Protein AF-A0A6G1KWZ8-F1 (afdb_monomer)

pLDDT: mean 91.52, std 5.52, range [65.25, 97.31]

Organism: NCBI:txid161662

Sequence (195 aa):
HNPEFLREVWILYAIGLLVLGLRFAVRIRSVGLKGWQGDDYMAIIVIFCYTADAVTVTETYLKGSNVDFTANQLATFSHEEKQHIVFGSKMELVAWYTYTSLVWSLKACVLFFLNRLTFGLPVHNYVKALAVLRILSYTAVILTITCSCYPIQLNWAVSPHPPRQCTLRAQNMYVTTNLNVLTDGAMLAVPVPLL

Secondary structure (DSSP, 8-state):
--HHHHHHHHHHHHHHHHHHHHHHHHHHHHH-TT---HHHHHHHHHHHHHHHHHHHHHHHHHH--TTSS-HHHHHHS-HHHHHHHHHHHHHHHHHHHHHHHHHHHHHHHHHHHHHHHTTTSTTHHHHHHHHHHHHHHHHHHHHHHHHSSSSGGGGS--SSPPPHHHHT-HHHHHHHHHHHHHHHHHHHTSSGGG-

Solvent-accessible surface area (backbone atoms only — not comparable to full-atom values): 10383 Å² total; per-residue (Å²): 136,70,71,64,57,61,52,51,54,55,51,53,49,53,52,52,50,48,53,53,49,51,50,50,56,51,45,44,71,74,52,36,87,88,53,72,50,77,34,57,58,28,50,50,50,27,53,53,22,47,52,51,24,57,50,21,47,50,48,19,69,75,47,35,33,52,63,80,51,52,66,73,58,56,68,73,50,53,75,66,60,49,51,39,22,31,50,9,16,45,27,46,54,50,22,56,53,23,47,50,51,21,55,55,26,50,51,45,29,52,47,47,50,48,47,62,72,29,61,96,43,83,66,32,61,54,48,54,52,49,55,52,51,50,53,53,50,50,51,51,41,54,49,42,66,59,64,65,34,82,66,64,67,40,47,32,35,67,79,74,67,51,58,65,63,32,47,66,35,58,66,48,55,52,51,45,50,53,51,48,54,54,52,49,54,58,58,65,52,63,59,60,88,75,111

Mean predicted aligned error: 4.69 Å

Foldseek 3Di:
DPPVVLVVLVVVLVVVVVVLVVVVVVCCVPQNPVRDDPLNVLSVLLNVLSVLLSVLVVLCVVLPELLVDDQVRLVPDDPVSLVSRLSNLVSVLSNLVSVLSNLLSVLVSLLRVLCVVCPPHPLNVVSVVLVVLSVVLSVVLVCCSQVQDPPLSQSRDSPPRHDCSSRVVVSSVVSSVVSSVVSVVSSVCSCVVVD

Radius of gyration: 19.98 Å; Cα contacts (8 Å, |Δi|>4): 181; chains: 1; bounding box: 51×29×60 Å

Nearest PDB structures (foldseek):
  7udm-assembly1_A  TM=3.376E-01  e=2.821E+00  synthetic construct
  6uuj-assembly2_E  TM=2.997E-01  e=4.068E+00  Mycobacterium tuberculosis H37Rv
  5i6j-assembly1_A-2  TM=2.140E-01  e=6.728E+00  Homo sapiens

Structure (mmCIF, N/CA/C/O backbone):
data_AF-A0A6G1KWZ8-F1
#
_entry.id   AF-A0A6G1KWZ8-F1
#
loop_
_atom_site.group_PDB
_atom_site.id
_atom_site.type_symbol
_atom_site.label_atom_id
_atom_site.label_alt_id
_atom_site.label_comp_id
_atom_site.label_asym_id
_atom_site.label_entity_id
_atom_site.label_seq_id
_atom_site.pdbx_PDB_ins_code
_atom_site.Cartn_x
_atom_site.Cartn_y
_atom_site.Cartn_z
_atom_site.occupancy
_atom_site.B_iso_or_equiv
_atom_site.auth_seq_id
_atom_site.auth_comp_id
_atom_site.auth_asym_id
_atom_site.auth_atom_id
_atom_site.pdbx_PDB_model_num
ATOM 1 N N . HIS A 1 1 ? 4.262 -14.644 -19.707 1.00 66.56 1 HIS A N 1
ATOM 2 C CA . HIS A 1 1 ? 3.118 -14.218 -18.879 1.00 66.56 1 HIS A CA 1
ATOM 3 C C . HIS A 1 1 ? 2.204 -15.413 -18.614 1.00 66.56 1 HIS A C 1
ATOM 5 O O . HIS A 1 1 ? 1.689 -15.989 -19.562 1.00 66.56 1 HIS A O 1
ATOM 11 N N . ASN A 1 2 ? 2.077 -15.835 -17.350 1.00 77.75 2 ASN A N 1
ATOM 12 C CA . ASN A 1 2 ? 1.085 -16.812 -16.894 1.00 77.75 2 ASN A CA 1
ATOM 13 C C . ASN A 1 2 ? -0.311 -16.146 -16.735 1.00 77.75 2 ASN A C 1
ATOM 15 O O . ASN A 1 2 ? -0.473 -15.329 -15.821 1.00 77.75 2 ASN A O 1
ATOM 19 N N . PRO A 1 3 ? -1.317 -16.472 -17.573 1.00 80.31 3 PRO A N 1
ATOM 20 C CA . PRO A 1 3 ? -2.637 -15.828 -17.538 1.00 80.31 3 PRO A CA 1
ATOM 21 C C . PRO A 1 3 ? -3.393 -16.042 -16.218 1.00 80.31 3 PRO A C 1
ATOM 23 O O . PRO A 1 3 ? -4.316 -15.291 -15.904 1.00 80.31 3 PRO A O 1
ATOM 26 N N . GLU A 1 4 ? -3.002 -17.040 -15.426 1.00 89.38 4 GLU A N 1
ATOM 27 C CA . GLU A 1 4 ? -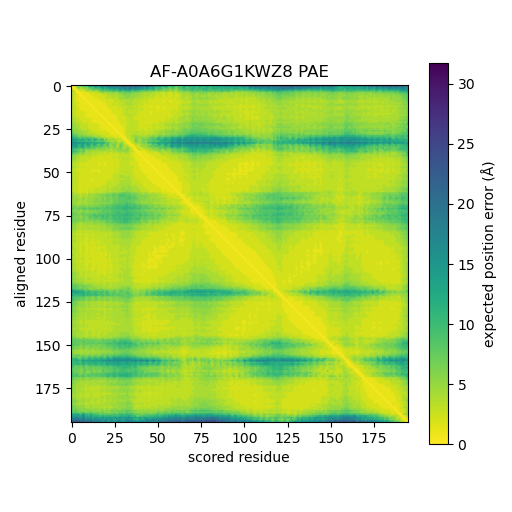3.635 -17.337 -14.143 1.00 89.38 4 GLU A CA 1
ATOM 28 C C . GLU A 1 4 ? -3.399 -16.246 -13.098 1.00 89.38 4 GLU A C 1
ATOM 30 O O . GLU A 1 4 ? -4.301 -15.961 -12.315 1.00 89.38 4 GLU A O 1
ATOM 35 N N . PHE A 1 5 ? -2.241 -15.579 -13.146 1.00 89.00 5 PHE A N 1
ATOM 36 C CA . PHE A 1 5 ? -1.884 -14.525 -12.195 1.00 89.00 5 PHE A CA 1
ATOM 37 C C . PHE A 1 5 ? -2.833 -13.324 -12.284 1.00 89.00 5 PHE A C 1
ATOM 39 O O . PHE A 1 5 ? -3.402 -12.899 -11.284 1.00 89.00 5 PHE A O 1
ATOM 46 N N . LEU A 1 6 ? -3.065 -12.797 -13.493 1.00 91.94 6 LEU A N 1
ATOM 47 C CA . LEU A 1 6 ? -3.990 -11.672 -13.670 1.00 91.94 6 LEU A CA 1
ATOM 48 C C . LEU A 1 6 ? -5.417 -12.064 -13.283 1.00 91.94 6 LEU A C 1
ATOM 50 O O . LEU A 1 6 ? -6.122 -11.284 -12.649 1.00 91.94 6 LEU A O 1
ATOM 54 N N . ARG A 1 7 ? -5.837 -13.285 -13.631 1.00 93.19 7 ARG A N 1
ATOM 55 C CA . ARG A 1 7 ? -7.155 -13.798 -13.249 1.00 93.19 7 ARG A CA 1
ATOM 56 C C . ARG A 1 7 ? -7.321 -13.807 -11.728 1.00 93.19 7 ARG A C 1
ATOM 58 O O . ARG A 1 7 ? -8.356 -13.364 -11.243 1.00 93.19 7 ARG A O 1
ATOM 65 N N . GLU A 1 8 ? -6.315 -14.264 -10.990 1.00 93.38 8 GLU A N 1
ATOM 66 C CA . GLU A 1 8 ? -6.319 -14.246 -9.525 1.00 93.38 8 GLU A CA 1
ATOM 67 C C . GLU A 1 8 ? -6.422 -12.818 -8.970 1.00 93.38 8 GLU A C 1
ATOM 69 O O . GLU A 1 8 ? -7.316 -12.545 -8.169 1.00 93.38 8 GLU A O 1
ATOM 74 N N . VAL A 1 9 ? -5.591 -11.887 -9.456 1.00 92.62 9 VAL A N 1
ATOM 75 C CA . VAL A 1 9 ? -5.601 -10.474 -9.028 1.00 92.62 9 VAL A CA 1
ATOM 76 C C . VAL A 1 9 ? -6.985 -9.844 -9.205 1.00 92.62 9 VAL A C 1
ATOM 78 O O . VAL A 1 9 ? -7.522 -9.252 -8.268 1.00 92.62 9 VAL A O 1
ATOM 81 N N . TRP A 1 10 ? -7.599 -10.003 -10.380 1.00 95.38 10 TRP A N 1
ATOM 82 C CA . TRP A 1 10 ? -8.901 -9.402 -10.677 1.00 95.38 10 TRP A CA 1
ATOM 83 C C . TRP A 1 10 ? -10.061 -10.071 -9.930 1.00 95.38 10 TRP A C 1
ATOM 85 O O . TRP A 1 10 ? -10.997 -9.379 -9.525 1.00 95.38 10 TRP A O 1
ATOM 95 N N . ILE A 1 11 ? -10.001 -11.387 -9.691 1.00 96.31 11 ILE A N 1
ATOM 96 C CA . ILE A 1 11 ? -10.994 -12.087 -8.860 1.00 96.31 11 ILE A CA 1
ATOM 97 C C . ILE A 1 11 ? -10.912 -11.597 -7.412 1.00 96.31 11 ILE A C 1
ATOM 99 O O . ILE A 1 11 ? -11.938 -11.243 -6.831 1.00 96.31 11 ILE A O 1
ATOM 103 N N . LEU A 1 12 ? -9.708 -11.534 -6.835 1.00 94.81 12 LEU A N 1
ATOM 104 C CA . LEU A 1 12 ? -9.511 -11.041 -5.470 1.00 94.81 12 LEU A CA 1
ATOM 105 C C . LEU A 1 12 ? -9.958 -9.583 -5.339 1.00 94.81 12 LEU A C 1
ATOM 107 O O . LEU A 1 12 ? -10.657 -9.244 -4.383 1.00 94.81 12 LEU A O 1
ATOM 111 N N . TYR A 1 13 ? -9.645 -8.750 -6.334 1.00 96.00 13 TYR A N 1
ATOM 112 C CA . TYR A 1 13 ? -10.115 -7.370 -6.403 1.00 96.00 13 TYR A CA 1
ATOM 113 C C . TYR A 1 13 ? -11.644 -7.270 -6.411 1.00 96.00 13 TYR A C 1
ATOM 115 O O . TYR A 1 13 ? -12.216 -6.525 -5.613 1.00 96.00 13 TYR A O 1
ATOM 123 N N . ALA A 1 14 ? -12.323 -8.062 -7.246 1.00 96.88 14 ALA A N 1
ATOM 124 C CA . ALA A 1 14 ? -13.783 -8.085 -7.303 1.00 96.88 14 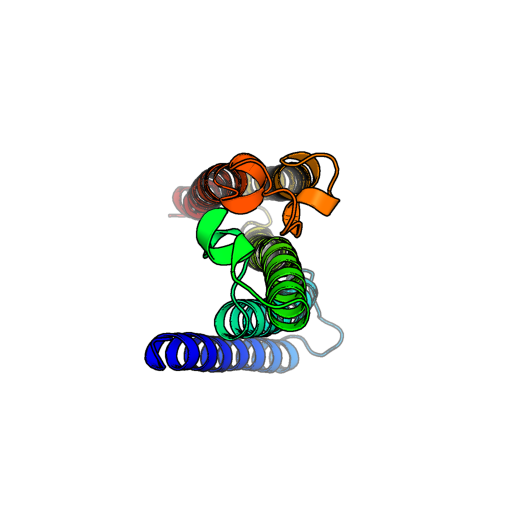ALA A CA 1
ATOM 125 C C . ALA A 1 14 ? -14.407 -8.525 -5.967 1.00 96.88 14 ALA A C 1
ATOM 127 O O . ALA A 1 14 ? -15.358 -7.900 -5.492 1.00 96.88 14 ALA A O 1
ATOM 128 N N . ILE A 1 15 ? -13.846 -9.557 -5.329 1.00 97.25 15 ILE A N 1
ATOM 129 C CA . ILE A 1 15 ? -14.286 -10.021 -4.006 1.00 97.25 15 ILE A CA 1
ATOM 130 C C . ILE A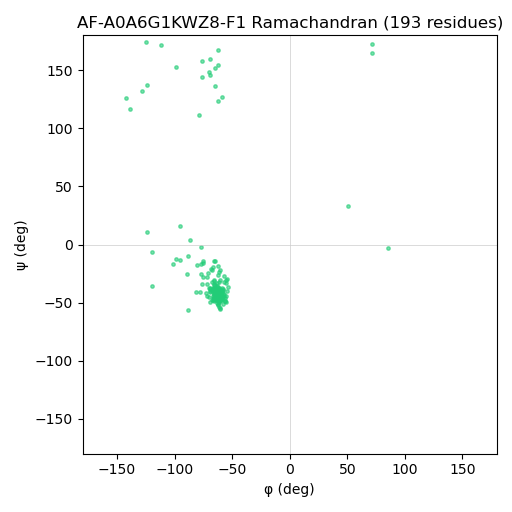 1 15 ? -14.087 -8.916 -2.962 1.00 97.25 15 ILE A C 1
ATOM 132 O O . ILE A 1 15 ? -15.008 -8.612 -2.203 1.00 97.25 15 ILE A O 1
ATOM 136 N N . GLY A 1 16 ? -12.916 -8.279 -2.926 1.00 94.88 16 GLY A N 1
ATOM 137 C CA . GLY A 1 16 ? -12.625 -7.221 -1.962 1.00 94.88 16 GLY A CA 1
ATOM 138 C C . GLY A 1 16 ? -13.510 -5.985 -2.149 1.00 94.88 16 GLY A C 1
ATOM 139 O O . GLY A 1 16 ? -14.024 -5.450 -1.165 1.00 94.88 16 GLY A O 1
ATOM 140 N N . LEU A 1 17 ? -13.777 -5.572 -3.394 1.00 96.38 17 LEU A N 1
ATOM 141 C CA . LEU A 1 17 ? -14.745 -4.510 -3.681 1.00 96.38 17 LEU A CA 1
ATOM 142 C C . LEU A 1 17 ? -16.158 -4.875 -3.234 1.00 96.38 17 LEU A C 1
ATOM 144 O O . LEU A 1 17 ? -16.853 -4.023 -2.683 1.00 96.38 17 LEU A O 1
ATOM 148 N N . LEU A 1 18 ? -16.583 -6.122 -3.436 1.00 97.00 18 LEU A N 1
ATOM 149 C CA . LEU A 1 18 ? -17.886 -6.588 -2.973 1.00 97.00 18 LEU A CA 1
ATOM 150 C C . LEU A 1 18 ? -17.983 -6.522 -1.442 1.00 97.00 18 LEU A C 1
ATOM 152 O O . LEU A 1 18 ? -18.968 -6.008 -0.915 1.00 97.00 18 LEU A O 1
ATOM 156 N N . VAL A 1 19 ? -16.947 -6.953 -0.720 1.00 95.56 19 VAL A N 1
ATOM 157 C CA . VAL A 1 19 ? -16.889 -6.855 0.750 1.00 95.56 19 VAL A CA 1
ATOM 158 C C . VAL A 1 19 ? -16.942 -5.395 1.219 1.00 95.56 19 VAL A C 1
ATOM 160 O O . VAL A 1 19 ? -17.708 -5.069 2.130 1.00 95.56 19 VAL A O 1
ATOM 163 N N . LEU A 1 20 ? -16.181 -4.494 0.589 1.00 93.81 20 LEU A N 1
ATOM 164 C CA . LEU A 1 20 ? -16.204 -3.062 0.912 1.00 93.81 20 LEU A CA 1
ATOM 165 C C . LEU A 1 20 ? -17.558 -2.420 0.569 1.00 93.81 20 LEU A C 1
ATOM 167 O O . LEU A 1 20 ? -18.080 -1.630 1.355 1.00 93.81 20 LEU A O 1
ATOM 171 N N . GLY A 1 21 ? -18.172 -2.801 -0.551 1.00 93.94 21 GLY A N 1
ATOM 172 C CA . GLY A 1 21 ? -19.507 -2.354 -0.948 1.00 93.94 21 GLY A CA 1
ATOM 173 C C . GLY A 1 21 ? -20.587 -2.795 0.041 1.00 93.94 21 GLY A C 1
ATOM 174 O O . GLY A 1 21 ? -21.394 -1.976 0.483 1.00 93.94 21 GLY A O 1
ATOM 175 N N . LEU A 1 22 ? -20.557 -4.061 0.470 1.00 94.50 22 LEU A N 1
ATOM 176 C CA . LEU A 1 22 ? -21.443 -4.580 1.515 1.00 94.50 22 LEU A CA 1
ATOM 177 C C . LEU A 1 22 ? -21.246 -3.835 2.839 1.00 94.50 22 LEU A C 1
ATOM 179 O O . LEU A 1 22 ? -22.226 -3.461 3.483 1.00 94.50 22 LEU A O 1
ATOM 183 N N . ARG A 1 23 ? -19.995 -3.553 3.222 1.00 91.56 23 ARG A N 1
ATOM 184 C CA . ARG A 1 23 ? -19.676 -2.734 4.401 1.00 91.56 23 ARG A CA 1
ATOM 185 C C . ARG A 1 23 ? -20.344 -1.357 4.323 1.00 91.56 23 ARG A C 1
ATOM 187 O O . ARG A 1 23 ? -20.993 -0.959 5.292 1.00 91.56 23 ARG A O 1
ATOM 194 N N . PHE A 1 24 ? -20.224 -0.648 3.199 1.00 92.19 24 PHE A N 1
ATOM 195 C CA . PHE A 1 24 ? -20.874 0.656 3.022 1.00 92.19 24 PHE A CA 1
ATOM 196 C C . PHE A 1 24 ? -22.399 0.548 3.059 1.00 92.19 24 PHE A C 1
ATOM 198 O O . PHE A 1 24 ? -23.043 1.340 3.744 1.00 92.19 24 PHE A O 1
ATOM 205 N N . ALA A 1 25 ? -22.985 -0.458 2.404 1.00 92.00 25 ALA A N 1
ATOM 206 C CA . ALA A 1 25 ? -24.430 -0.682 2.426 1.00 92.00 25 ALA A CA 1
ATOM 207 C C . ALA A 1 25 ? -24.955 -0.904 3.857 1.00 92.00 25 ALA A C 1
ATOM 209 O O . ALA A 1 25 ? -25.934 -0.277 4.270 1.00 92.00 25 ALA A O 1
ATOM 210 N N . VAL A 1 26 ? -24.267 -1.741 4.644 1.00 91.06 26 VAL A N 1
ATOM 211 C CA . VAL A 1 26 ? -24.594 -1.972 6.059 1.00 91.06 26 VAL A CA 1
ATOM 212 C C . VAL A 1 26 ? -24.461 -0.681 6.861 1.00 91.06 26 VAL A C 1
ATOM 214 O O . VAL A 1 26 ? -25.365 -0.344 7.622 1.00 91.06 26 VAL A O 1
ATOM 217 N N . ARG A 1 27 ? -23.380 0.087 6.679 1.00 88.50 27 ARG A N 1
ATOM 218 C CA . ARG A 1 27 ? -23.179 1.337 7.424 1.00 88.50 27 ARG A CA 1
ATOM 219 C C . ARG A 1 27 ? -24.209 2.403 7.105 1.00 88.50 27 ARG A C 1
ATOM 221 O O . ARG A 1 27 ? -24.796 2.954 8.034 1.00 88.50 27 ARG A O 1
ATOM 228 N N . ILE A 1 28 ? -24.503 2.630 5.830 1.00 89.62 28 ILE A N 1
ATOM 229 C CA . ILE A 1 28 ? -25.541 3.577 5.416 1.00 89.62 28 ILE A CA 1
ATOM 230 C C . ILE A 1 28 ? -26.892 3.179 6.024 1.00 89.62 28 ILE A C 1
ATOM 232 O O . ILE A 1 28 ? -27.612 4.046 6.513 1.00 89.62 28 ILE A O 1
ATOM 236 N N . ARG A 1 29 ? -27.210 1.879 6.082 1.00 90.94 29 ARG A N 1
ATOM 237 C CA . ARG A 1 29 ? -28.441 1.390 6.717 1.00 90.94 29 ARG A CA 1
ATOM 238 C C . ARG A 1 29 ? -28.445 1.548 8.242 1.00 90.94 29 ARG A C 1
ATOM 240 O O . ARG A 1 29 ? -29.494 1.841 8.803 1.00 90.94 29 ARG A O 1
ATOM 247 N N . SER A 1 30 ? -27.316 1.331 8.919 1.00 87.06 30 SER A N 1
ATOM 248 C CA . SER A 1 30 ? -27.244 1.357 10.388 1.00 87.06 30 SER A CA 1
ATOM 249 C C . SER A 1 30 ? -27.141 2.759 10.989 1.00 87.06 30 SER A C 1
ATOM 251 O O . SER A 1 30 ? -27.737 3.000 12.033 1.00 87.06 30 SER A O 1
ATOM 253 N N . VAL A 1 31 ? -26.357 3.661 10.389 1.00 86.19 31 VAL A N 1
ATOM 254 C CA . VAL A 1 31 ? -26.068 4.995 10.960 1.00 86.19 31 VAL A CA 1
ATOM 255 C C . VAL A 1 31 ? -26.517 6.157 10.068 1.00 86.19 31 VAL A C 1
ATOM 257 O O . VAL A 1 31 ? -26.464 7.312 10.489 1.00 86.19 31 VAL A O 1
ATOM 260 N N . GLY A 1 32 ? -26.987 5.875 8.849 1.00 84.75 32 GLY A N 1
ATOM 261 C CA . GLY A 1 32 ? -27.355 6.899 7.873 1.00 84.75 32 GLY A CA 1
ATOM 262 C C . GLY A 1 32 ? -26.149 7.633 7.276 1.00 84.75 32 GLY A C 1
ATOM 263 O O . GLY A 1 32 ? -25.010 7.497 7.718 1.00 84.75 32 GLY A O 1
ATOM 264 N N . LEU A 1 33 ? -26.400 8.468 6.263 1.00 78.38 33 LEU A N 1
ATOM 265 C CA . LEU A 1 33 ? -25.350 9.230 5.565 1.00 78.38 33 LEU A CA 1
ATOM 266 C C . LEU A 1 33 ? -24.701 10.328 6.425 1.00 78.38 33 LEU A C 1
ATOM 268 O O . LEU A 1 33 ? -23.590 10.753 6.140 1.00 78.38 33 LEU A O 1
ATOM 272 N N . LYS A 1 34 ? -25.374 10.785 7.488 1.00 78.00 34 LYS A N 1
ATOM 273 C CA . LYS A 1 34 ? -24.846 11.807 8.410 1.00 78.00 34 LYS A CA 1
ATOM 274 C C . LYS A 1 34 ? -24.033 11.225 9.572 1.00 78.00 34 LYS A C 1
ATOM 276 O O . LYS A 1 34 ? -23.406 11.985 10.298 1.00 78.00 34 LYS A O 1
ATOM 281 N N . GLY A 1 35 ? -24.053 9.904 9.760 1.00 80.25 35 GLY A N 1
ATOM 282 C CA . GLY A 1 35 ? -23.392 9.216 10.873 1.00 80.25 35 GLY A CA 1
ATOM 283 C C . GLY A 1 35 ? -22.000 8.671 10.550 1.00 80.25 35 GLY A C 1
ATOM 284 O O . GLY A 1 35 ? -21.523 7.804 11.280 1.00 80.25 35 GLY A O 1
ATOM 285 N N . TRP A 1 36 ? -21.385 9.121 9.451 1.00 82.19 36 TRP A N 1
ATOM 286 C CA . TRP A 1 36 ? -20.109 8.598 8.966 1.00 82.19 36 TRP A CA 1
ATOM 287 C C . TRP A 1 36 ? -18.965 8.877 9.939 1.00 82.19 36 TRP A C 1
ATOM 289 O O . TRP A 1 36 ? -18.827 9.977 10.478 1.00 82.19 36 TRP A O 1
ATOM 299 N N . GLN A 1 37 ? -18.136 7.861 10.144 1.00 83.44 37 GLN A N 1
ATOM 300 C CA . GLN A 1 37 ? -17.018 7.862 11.077 1.00 83.44 37 GLN A CA 1
ATOM 301 C C . GLN A 1 37 ? -15.681 7.818 10.327 1.00 83.44 37 GLN A C 1
ATOM 303 O O . GLN A 1 37 ? -15.622 7.663 9.107 1.00 83.44 37 GLN A O 1
ATOM 308 N N . GLY A 1 38 ? -14.577 7.986 11.060 1.00 82.94 38 GLY A N 1
ATOM 309 C CA . GLY A 1 38 ? -13.227 8.010 10.484 1.00 82.94 38 GLY A CA 1
ATOM 310 C C . GLY A 1 38 ? -12.885 6.765 9.655 1.00 82.94 38 GLY A C 1
ATOM 311 O O . GLY A 1 38 ? -12.192 6.875 8.646 1.00 82.94 38 GLY A O 1
ATOM 312 N N . ASP A 1 39 ? -13.411 5.595 10.023 1.00 87.88 39 ASP A N 1
ATOM 313 C CA . ASP A 1 39 ? -13.222 4.347 9.282 1.00 87.88 39 ASP A CA 1
ATOM 314 C C . ASP A 1 39 ? -13.980 4.302 7.947 1.00 87.88 39 ASP A C 1
ATOM 316 O O . ASP A 1 39 ? -13.558 3.586 7.042 1.00 87.88 39 ASP A O 1
ATOM 320 N N . ASP A 1 40 ? -15.061 5.066 7.783 1.00 90.50 40 ASP A N 1
ATOM 321 C CA . ASP A 1 40 ? -15.787 5.151 6.511 1.00 90.50 40 ASP A CA 1
ATOM 322 C C . ASP A 1 40 ? -14.983 5.951 5.474 1.00 90.50 40 ASP A C 1
ATOM 324 O O . ASP A 1 40 ? -14.835 5.524 4.328 1.00 90.50 40 ASP A O 1
ATOM 328 N N . TYR A 1 41 ? -14.364 7.061 5.892 1.00 90.38 41 TYR A N 1
ATOM 329 C CA . TYR A 1 41 ? -13.464 7.838 5.031 1.00 90.38 41 TYR A CA 1
ATOM 330 C C . TYR A 1 41 ? -12.204 7.049 4.660 1.00 90.38 41 TYR A C 1
ATOM 332 O O . TYR A 1 41 ? -11.782 7.061 3.505 1.00 90.38 41 TYR A O 1
ATOM 340 N N . MET A 1 42 ? -11.624 6.313 5.614 1.00 92.06 42 MET A N 1
ATOM 341 C CA . MET A 1 42 ? -10.477 5.443 5.330 1.00 92.06 42 MET A CA 1
ATOM 342 C C . MET A 1 42 ? -10.854 4.307 4.375 1.00 92.06 42 MET A C 1
ATOM 344 O O . MET A 1 42 ? -10.063 3.964 3.503 1.00 92.06 42 MET A O 1
ATOM 348 N N . ALA A 1 43 ? -12.074 3.768 4.459 1.00 92.81 43 ALA A N 1
ATOM 349 C CA . ALA A 1 43 ? -12.548 2.750 3.525 1.00 92.81 43 ALA A CA 1
ATOM 350 C C . ALA A 1 43 ? -12.694 3.277 2.082 1.00 92.81 43 ALA A C 1
ATOM 352 O O . ALA A 1 43 ? -12.468 2.519 1.140 1.00 92.81 43 ALA A O 1
ATOM 353 N N . ILE A 1 44 ? -12.995 4.566 1.879 1.00 93.75 44 ILE A N 1
ATOM 354 C CA . ILE A 1 44 ? -12.942 5.182 0.539 1.00 93.75 44 ILE A CA 1
ATOM 355 C C . ILE A 1 44 ? -11.503 5.192 0.014 1.00 93.75 44 ILE A C 1
ATOM 357 O O . ILE A 1 44 ? -11.264 4.817 -1.134 1.00 93.75 44 ILE A O 1
ATOM 361 N N . ILE A 1 45 ? -10.542 5.582 0.857 1.00 95.44 45 ILE A N 1
ATOM 362 C CA . ILE A 1 45 ? -9.119 5.580 0.490 1.00 95.44 45 ILE A CA 1
ATOM 363 C C . ILE A 1 45 ? -8.672 4.158 0.128 1.00 95.44 45 ILE A C 1
ATOM 365 O O . ILE A 1 45 ? -8.002 3.975 -0.882 1.00 95.44 45 ILE A O 1
ATOM 369 N N . VAL A 1 46 ? -9.112 3.145 0.883 1.00 96.12 46 VAL A N 1
ATOM 370 C CA . VAL A 1 46 ? -8.878 1.725 0.570 1.00 96.12 46 VAL A CA 1
ATOM 371 C C . VAL A 1 46 ? -9.390 1.374 -0.826 1.00 96.12 46 VAL A C 1
ATOM 373 O O . VAL A 1 46 ? -8.636 0.794 -1.593 1.00 96.12 46 VAL A O 1
ATOM 376 N N . ILE A 1 47 ? -10.621 1.746 -1.199 1.00 96.44 47 ILE A N 1
ATOM 377 C CA . ILE A 1 47 ? -11.155 1.461 -2.546 1.00 96.44 47 ILE A CA 1
ATOM 378 C C . ILE A 1 47 ? -10.290 2.109 -3.631 1.00 96.44 47 ILE A C 1
ATOM 380 O O . ILE A 1 47 ? -9.944 1.453 -4.618 1.00 96.44 47 ILE A O 1
ATOM 384 N N . PHE A 1 48 ? -9.933 3.383 -3.455 1.00 96.75 48 PHE A N 1
ATOM 385 C CA . PHE A 1 48 ? -9.117 4.107 -4.425 1.00 96.75 48 PHE A CA 1
ATOM 386 C C . PHE A 1 48 ? -7.731 3.472 -4.573 1.00 96.75 48 PHE A C 1
ATOM 388 O O . PHE A 1 48 ? -7.327 3.132 -5.683 1.00 96.75 48 PHE A O 1
ATOM 395 N N . CYS A 1 49 ? -7.032 3.251 -3.457 1.00 97.25 49 CYS A N 1
ATOM 396 C CA . CYS A 1 49 ? -5.709 2.639 -3.454 1.00 97.25 49 CYS A CA 1
ATOM 397 C C . CYS A 1 49 ? -5.745 1.206 -3.985 1.00 97.25 49 CYS A C 1
ATOM 399 O O . CYS A 1 49 ? -4.862 0.845 -4.749 1.00 97.25 49 CYS A O 1
ATOM 401 N N . TYR A 1 50 ? -6.769 0.413 -3.655 1.00 97.06 50 TYR A N 1
ATOM 402 C CA . TYR A 1 50 ? -6.882 -0.964 -4.135 1.00 97.06 50 TYR A CA 1
ATOM 403 C C . TYR A 1 50 ? -7.119 -1.038 -5.642 1.00 97.06 50 TYR A C 1
ATOM 405 O O . TYR A 1 50 ? -6.529 -1.862 -6.332 1.00 97.06 50 TYR A O 1
ATOM 413 N N . THR A 1 51 ? -7.946 -0.133 -6.165 1.00 96.88 51 THR A N 1
ATOM 414 C CA . THR A 1 51 ? -8.187 -0.021 -7.608 1.00 96.88 51 THR A CA 1
ATOM 415 C C . THR A 1 51 ? -6.927 0.424 -8.336 1.00 96.88 51 THR A C 1
ATOM 417 O O . THR A 1 51 ? -6.554 -0.171 -9.343 1.00 96.88 51 THR A O 1
ATOM 420 N N . ALA A 1 52 ? -6.254 1.452 -7.814 1.00 97.25 52 ALA A N 1
ATOM 421 C CA . ALA A 1 52 ? -5.009 1.938 -8.386 1.00 97.25 52 ALA A CA 1
ATOM 422 C C . ALA A 1 52 ? -3.926 0.849 -8.373 1.00 97.25 52 ALA A C 1
ATOM 424 O O . ALA A 1 52 ? -3.240 0.682 -9.373 1.00 97.25 52 ALA A O 1
ATOM 425 N N . ASP A 1 53 ? -3.827 0.075 -7.292 1.00 96.19 53 ASP A N 1
ATOM 426 C CA . ASP A 1 53 ? -2.894 -1.045 -7.158 1.00 96.19 53 ASP A CA 1
ATOM 427 C C . ASP A 1 53 ? -3.176 -2.174 -8.162 1.00 96.19 53 ASP A C 1
ATOM 429 O O . ASP A 1 53 ? -2.281 -2.606 -8.884 1.00 96.19 53 ASP A O 1
ATOM 433 N N . ALA A 1 54 ? -4.438 -2.594 -8.304 1.00 95.62 54 ALA A N 1
ATOM 434 C CA . ALA A 1 54 ? -4.824 -3.618 -9.276 1.00 95.62 54 ALA A CA 1
ATOM 435 C C . ALA A 1 54 ? -4.489 -3.204 -10.723 1.00 95.62 54 ALA A C 1
ATOM 437 O O . ALA A 1 54 ? -4.005 -4.015 -11.521 1.00 95.62 54 ALA A O 1
ATOM 438 N N . VAL A 1 55 ? -4.709 -1.928 -11.060 1.00 96.38 55 VAL A N 1
ATOM 439 C CA . VAL A 1 55 ? -4.386 -1.374 -12.381 1.00 96.38 55 VAL A CA 1
ATOM 440 C C . VAL A 1 55 ? -2.875 -1.286 -12.587 1.00 96.38 55 VAL A C 1
ATOM 442 O O . VAL A 1 55 ? -2.37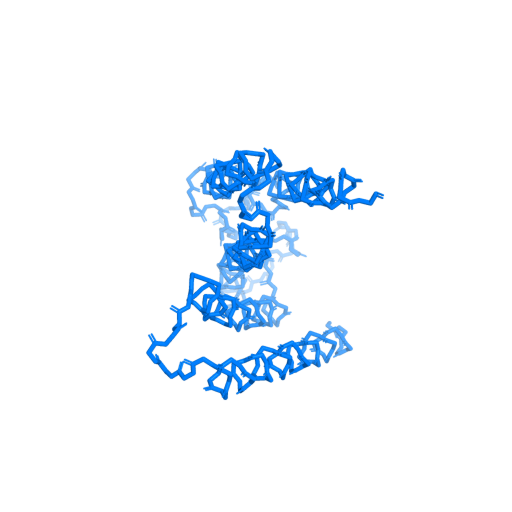8 -1.761 -13.605 1.00 96.38 55 VAL A O 1
ATOM 445 N N . THR A 1 56 ? -2.122 -0.726 -11.638 1.00 96.12 56 THR A N 1
ATOM 446 C CA . THR A 1 56 ? -0.666 -0.562 -11.784 1.00 96.12 56 THR A CA 1
ATOM 447 C C . THR A 1 56 ? 0.060 -1.901 -11.839 1.00 96.12 56 THR A C 1
ATOM 449 O O . THR A 1 56 ? 0.974 -2.055 -12.650 1.00 96.12 56 THR A O 1
ATOM 452 N N . VAL A 1 57 ? -0.373 -2.895 -11.058 1.00 94.00 57 VAL A N 1
ATOM 453 C CA . VAL A 1 57 ? 0.139 -4.272 -11.124 1.00 94.00 57 VAL A CA 1
ATOM 454 C C . VAL A 1 57 ? -0.172 -4.898 -12.480 1.00 94.00 57 VAL A C 1
ATOM 456 O O . VAL A 1 57 ? 0.710 -5.513 -13.073 1.00 94.00 57 VAL A O 1
ATOM 459 N N . THR A 1 58 ? -1.382 -4.702 -13.016 1.00 94.50 58 THR A N 1
ATOM 460 C CA . THR A 1 58 ? -1.744 -5.206 -14.353 1.00 94.50 58 THR A CA 1
ATOM 461 C C . THR A 1 58 ? -0.866 -4.583 -15.440 1.00 94.50 58 THR A C 1
ATOM 463 O O . THR A 1 58 ? -0.318 -5.300 -16.274 1.00 94.50 58 THR A O 1
ATOM 466 N N . GLU A 1 59 ? -0.668 -3.265 -15.414 1.00 94.50 59 GLU A N 1
ATOM 467 C CA . GLU A 1 59 ? 0.180 -2.563 -16.384 1.00 94.50 59 GLU A CA 1
ATOM 468 C C . GLU A 1 59 ? 1.652 -2.982 -16.284 1.00 94.50 59 GLU A C 1
ATOM 470 O O . GLU A 1 59 ? 2.303 -3.213 -17.305 1.00 94.50 59 GLU A O 1
ATOM 475 N N . THR A 1 60 ? 2.166 -3.120 -15.059 1.00 94.12 60 THR A N 1
ATOM 476 C CA . THR A 1 60 ? 3.532 -3.602 -14.805 1.00 94.12 60 THR A CA 1
ATOM 477 C C . THR A 1 60 ? 3.694 -5.026 -15.318 1.00 94.12 60 THR A C 1
ATOM 479 O O . THR A 1 60 ? 4.660 -5.324 -16.010 1.00 94.12 60 THR A O 1
ATOM 482 N N . TYR A 1 61 ? 2.711 -5.887 -15.056 1.00 92.25 61 TYR A N 1
ATOM 483 C CA . TYR A 1 61 ? 2.714 -7.261 -15.529 1.00 92.25 61 TYR A CA 1
ATOM 484 C C . TYR A 1 61 ? 2.671 -7.347 -17.057 1.00 92.25 61 TYR A C 1
ATOM 486 O O . TYR A 1 61 ? 3.343 -8.189 -17.622 1.00 92.25 61 TYR A O 1
ATOM 494 N N . LEU A 1 62 ? 1.902 -6.502 -17.749 1.00 92.19 62 LEU A N 1
ATOM 495 C CA . LEU A 1 62 ? 1.796 -6.568 -19.212 1.00 92.19 62 LEU A CA 1
ATOM 496 C C . LEU A 1 62 ? 3.019 -5.991 -19.937 1.00 92.19 62 LEU A C 1
ATOM 498 O O . LEU A 1 62 ? 3.363 -6.468 -21.018 1.00 92.19 62 LEU A O 1
ATOM 502 N N . LYS A 1 63 ? 3.644 -4.948 -19.381 1.00 91.81 63 LYS A N 1
ATOM 503 C CA . LYS A 1 63 ? 4.737 -4.207 -20.038 1.00 91.81 63 LYS A CA 1
ATOM 504 C C . LYS A 1 63 ? 6.130 -4.590 -19.531 1.00 91.81 63 LYS A C 1
ATOM 506 O O . LYS A 1 63 ? 7.110 -4.291 -20.211 1.00 91.81 63 LYS A O 1
ATOM 511 N N . GLY A 1 64 ? 6.209 -5.244 -18.375 1.00 91.06 64 GLY A N 1
ATOM 512 C CA . GLY A 1 64 ? 7.448 -5.509 -17.648 1.00 91.06 64 GLY A CA 1
ATOM 513 C C . GLY A 1 64 ? 8.039 -4.250 -17.012 1.00 91.06 64 GLY A C 1
ATOM 514 O O . GLY A 1 64 ? 7.684 -3.118 -17.356 1.00 91.06 64 GLY A O 1
ATOM 515 N N . SER A 1 65 ? 8.975 -4.437 -16.091 1.00 92.56 65 SER A N 1
ATOM 516 C CA . SER A 1 65 ? 9.743 -3.352 -15.484 1.00 92.56 65 SER A CA 1
ATOM 517 C C . SER A 1 65 ? 11.249 -3.564 -15.628 1.00 92.56 65 SER A C 1
ATOM 519 O O . SER A 1 65 ? 11.729 -4.567 -16.154 1.00 92.56 65 SER A O 1
ATOM 521 N N . ASN A 1 66 ? 12.036 -2.577 -15.210 1.00 90.62 66 ASN A N 1
ATOM 522 C CA . ASN A 1 66 ? 13.491 -2.615 -15.323 1.00 90.62 66 ASN A CA 1
ATOM 523 C C . ASN A 1 66 ? 14.156 -3.703 -14.461 1.00 90.62 66 ASN A C 1
ATOM 525 O O . ASN A 1 66 ? 15.330 -3.997 -14.687 1.00 90.62 66 ASN A O 1
ATOM 529 N N . VAL A 1 67 ? 13.438 -4.301 -13.504 1.00 90.62 67 VAL A N 1
ATOM 530 C CA . VAL A 1 67 ? 13.933 -5.426 -12.700 1.00 90.62 67 VAL A CA 1
ATOM 531 C C . VAL A 1 67 ? 13.898 -6.749 -13.467 1.00 90.62 67 VAL A C 1
ATOM 533 O O . VAL A 1 67 ? 14.715 -7.628 -13.196 1.00 90.62 67 VAL A O 1
ATOM 536 N N . ASP A 1 68 ? 13.009 -6.870 -14.456 1.00 89.12 68 ASP A N 1
ATOM 537 C CA . ASP A 1 68 ? 12.770 -8.114 -15.194 1.00 89.12 68 ASP 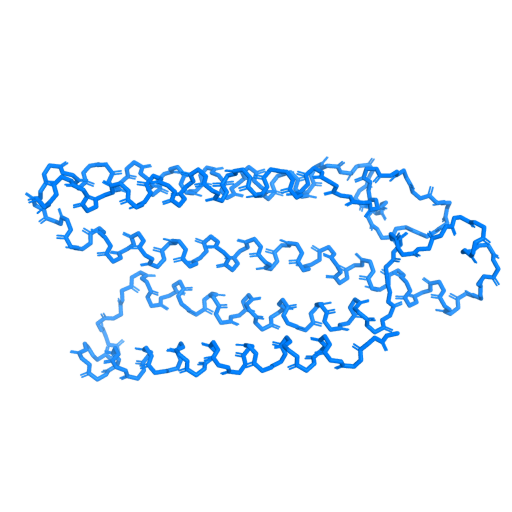A CA 1
ATOM 538 C C . ASP A 1 68 ? 13.854 -8.408 -16.242 1.00 89.12 68 ASP A C 1
ATOM 540 O O . ASP A 1 68 ? 13.983 -9.538 -16.718 1.00 89.12 68 ASP A O 1
ATOM 544 N N . PHE A 1 69 ? 14.650 -7.398 -16.610 1.00 90.38 69 PHE A N 1
ATOM 545 C CA . PHE A 1 69 ? 15.597 -7.475 -17.718 1.00 90.38 69 PHE A CA 1
ATOM 546 C C . PHE A 1 69 ? 17.027 -7.143 -17.296 1.00 90.38 69 PHE A C 1
ATOM 548 O O . PHE A 1 69 ? 17.310 -6.161 -16.609 1.00 90.38 69 PHE A O 1
ATOM 555 N N . THR A 1 70 ? 17.972 -7.937 -17.793 1.00 89.12 70 THR A N 1
ATOM 556 C CA . THR A 1 70 ? 19.406 -7.673 -17.636 1.00 89.12 70 THR A CA 1
ATOM 557 C C . THR A 1 70 ? 19.884 -6.566 -18.578 1.00 89.12 70 THR A C 1
ATOM 559 O O . THR A 1 70 ? 19.300 -6.330 -19.637 1.00 89.12 70 THR A O 1
ATOM 562 N N . ALA A 1 71 ? 21.010 -5.924 -18.246 1.00 87.62 71 ALA A N 1
ATOM 563 C CA . ALA A 1 71 ? 21.623 -4.897 -19.094 1.00 87.62 71 ALA A CA 1
ATOM 564 C C . ALA A 1 71 ? 21.876 -5.375 -20.541 1.00 87.62 71 ALA A C 1
ATOM 566 O O . ALA A 1 71 ? 21.672 -4.614 -21.485 1.00 87.62 71 ALA A O 1
ATOM 567 N N . ASN A 1 72 ? 22.252 -6.647 -20.722 1.00 87.94 72 ASN A N 1
ATOM 568 C CA . ASN A 1 72 ? 22.495 -7.234 -22.043 1.00 87.94 72 ASN A CA 1
ATOM 569 C C . ASN A 1 72 ? 21.200 -7.394 -22.852 1.00 87.94 72 ASN A C 1
ATOM 571 O O . ASN A 1 72 ? 21.190 -7.099 -24.042 1.00 87.94 72 ASN A O 1
ATOM 575 N N . GLN A 1 73 ? 20.100 -7.810 -22.215 1.00 89.00 73 GLN A N 1
ATOM 576 C CA . GLN A 1 73 ? 18.793 -7.899 -22.878 1.00 89.00 73 GLN A CA 1
ATOM 577 C C . GLN A 1 73 ? 18.300 -6.508 -23.283 1.00 89.00 73 GLN A C 1
ATOM 579 O O . GLN A 1 73 ? 17.958 -6.284 -24.441 1.00 89.00 73 GLN A O 1
ATOM 584 N N . LEU A 1 74 ? 18.381 -5.537 -22.369 1.00 88.56 74 LEU A N 1
ATOM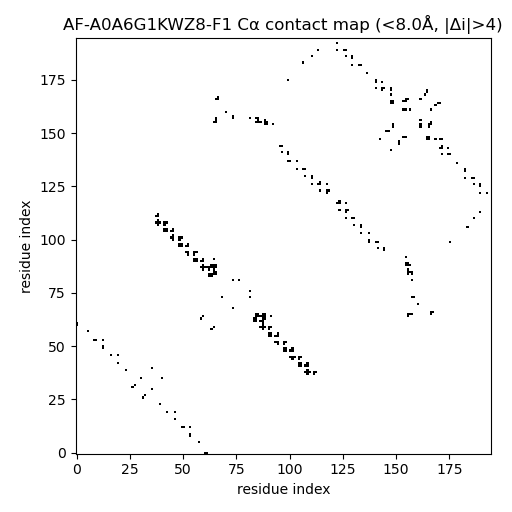 585 C CA . LEU A 1 74 ? 17.993 -4.154 -22.644 1.00 88.56 74 LEU A CA 1
ATOM 586 C C . LEU A 1 74 ? 18.821 -3.522 -23.771 1.00 88.56 74 LEU A C 1
ATOM 588 O O . LEU A 1 74 ? 18.302 -2.689 -24.511 1.00 88.56 74 LEU A O 1
ATOM 592 N N . ALA A 1 75 ? 20.085 -3.912 -23.953 1.00 88.38 75 ALA A N 1
ATOM 593 C CA . ALA A 1 75 ? 20.902 -3.424 -25.064 1.00 88.38 75 ALA A CA 1
ATOM 594 C C . ALA A 1 75 ? 20.342 -3.841 -26.437 1.00 88.38 75 ALA A C 1
ATOM 596 O O . ALA A 1 75 ? 20.437 -3.062 -27.383 1.00 88.38 75 ALA A O 1
ATOM 597 N N . THR A 1 76 ? 19.710 -5.018 -26.527 1.00 92.38 76 THR A N 1
ATOM 598 C CA . THR A 1 76 ? 19.133 -5.551 -27.776 1.00 92.38 76 THR A CA 1
ATOM 599 C C . THR A 1 76 ? 17.764 -4.974 -28.131 1.00 92.38 76 THR A C 1
ATOM 601 O O . THR A 1 76 ? 17.346 -5.067 -29.280 1.00 92.38 76 THR A O 1
ATOM 604 N N . PHE A 1 77 ? 17.076 -4.358 -27.168 1.00 92.12 77 PHE A N 1
ATOM 605 C CA . PHE A 1 77 ? 15.713 -3.867 -27.362 1.00 92.12 77 PHE A CA 1
ATOM 606 C C . PHE A 1 77 ? 15.669 -2.574 -28.182 1.00 92.12 77 PHE A C 1
ATOM 608 O O . PHE A 1 77 ? 16.519 -1.680 -28.039 1.00 92.12 77 PHE A O 1
ATOM 615 N N . SER A 1 78 ? 14.626 -2.460 -29.000 1.00 93.88 78 SER A N 1
ATOM 616 C CA . SER A 1 78 ? 14.273 -1.260 -29.752 1.00 93.88 78 SER A CA 1
ATOM 617 C C . SER A 1 78 ? 13.935 -0.086 -28.824 1.00 93.88 78 SER A C 1
ATOM 619 O O . SER A 1 78 ? 13.773 -0.223 -27.607 1.00 93.88 78 SER A O 1
ATOM 621 N N . HIS A 1 79 ? 13.847 1.118 -29.394 1.00 92.00 79 HIS A N 1
ATOM 622 C CA . HIS A 1 79 ? 13.488 2.306 -28.621 1.00 92.00 79 HIS A CA 1
ATOM 623 C C . HIS A 1 79 ? 12.068 2.213 -28.037 1.00 92.00 79 HIS A C 1
ATOM 625 O O . HIS A 1 79 ? 11.851 2.618 -26.898 1.00 92.00 79 HIS A O 1
ATOM 631 N N . GLU A 1 80 ? 11.125 1.641 -28.787 1.00 92.50 80 GLU A N 1
ATOM 632 C CA . GLU A 1 80 ? 9.728 1.473 -28.374 1.00 92.50 80 GLU A CA 1
ATOM 633 C C . GLU A 1 80 ? 9.593 0.489 -27.203 1.00 92.50 80 GLU A C 1
ATOM 635 O O . GLU A 1 80 ? 8.987 0.812 -26.181 1.00 92.50 80 GLU A O 1
ATOM 640 N N . GLU A 1 81 ? 10.260 -0.666 -27.277 1.00 92.31 81 GLU A N 1
ATOM 641 C CA . GLU A 1 81 ? 10.285 -1.649 -26.183 1.00 92.31 81 GLU A CA 1
ATOM 642 C C . GLU A 1 81 ? 10.856 -1.044 -24.894 1.00 92.31 81 GLU A C 1
ATOM 644 O O . GLU A 1 81 ? 10.306 -1.221 -23.806 1.00 92.31 81 GLU A O 1
ATOM 649 N N . LYS A 1 82 ? 11.921 -0.241 -25.007 1.00 92.88 82 LYS A N 1
ATOM 650 C CA . LYS A 1 82 ? 12.490 0.481 -23.861 1.00 92.88 82 LYS A CA 1
ATOM 651 C C . LYS A 1 82 ? 11.492 1.463 -23.249 1.00 92.88 82 LYS A C 1
ATOM 653 O O . LYS A 1 82 ? 11.443 1.579 -22.027 1.00 92.88 82 LYS A O 1
ATOM 658 N N . GLN A 1 83 ? 10.690 2.158 -24.057 1.00 93.38 83 GLN A N 1
ATOM 659 C CA . GLN A 1 83 ? 9.660 3.069 -23.547 1.00 93.38 83 GLN A CA 1
ATOM 660 C C . GLN A 1 83 ? 8.546 2.326 -22.799 1.00 93.38 83 GLN A C 1
ATOM 662 O O . GLN A 1 83 ? 8.092 2.809 -21.758 1.00 93.38 83 GLN A O 1
ATOM 667 N N . HIS A 1 84 ? 8.150 1.138 -23.265 1.00 93.88 84 HIS A N 1
ATOM 668 C CA . HIS A 1 84 ? 7.204 0.290 -22.538 1.00 93.88 84 HIS A CA 1
ATOM 669 C C . HIS A 1 84 ? 7.732 -0.113 -21.159 1.00 93.88 84 HIS A C 1
ATOM 671 O O . HIS A 1 84 ? 7.008 0.029 -20.174 1.00 93.88 84 HIS A O 1
ATOM 677 N N . ILE A 1 85 ? 9.006 -0.495 -21.069 1.00 94.06 85 ILE A N 1
ATOM 678 C CA . ILE A 1 85 ? 9.654 -0.865 -19.802 1.00 94.06 85 ILE A CA 1
ATOM 679 C C . ILE A 1 85 ? 9.788 0.343 -18.870 1.00 94.06 85 ILE A C 1
ATOM 681 O O . ILE A 1 85 ? 9.562 0.226 -17.665 1.00 94.06 85 ILE A O 1
ATOM 685 N N . VAL A 1 86 ? 10.111 1.529 -19.401 1.00 94.69 86 VAL A N 1
ATOM 686 C CA . VAL A 1 86 ? 10.110 2.774 -18.611 1.00 94.69 86 VAL A CA 1
ATOM 687 C C . VAL A 1 86 ? 8.726 3.017 -18.010 1.00 94.69 86 VAL A C 1
ATOM 689 O O . VAL A 1 86 ? 8.617 3.364 -16.834 1.00 94.69 86 VAL A O 1
ATOM 692 N N . PHE A 1 87 ? 7.662 2.841 -18.797 1.00 95.62 87 PHE A N 1
ATOM 693 C CA . PHE A 1 87 ? 6.299 3.013 -18.307 1.00 95.62 87 PHE A CA 1
ATOM 694 C C . PHE A 1 87 ? 5.938 1.965 -17.248 1.00 95.62 87 PHE A C 1
ATOM 696 O O . PHE A 1 87 ? 5.459 2.344 -16.181 1.00 95.62 87 PHE A O 1
ATOM 703 N N . GLY A 1 88 ? 6.226 0.683 -17.484 1.00 95.38 88 GLY A N 1
ATOM 704 C CA . GLY A 1 88 ? 5.982 -0.370 -16.497 1.00 95.38 88 GLY A CA 1
ATOM 705 C C . GLY A 1 88 ? 6.763 -0.150 -15.198 1.00 95.38 88 GLY A C 1
ATOM 706 O O . GLY A 1 88 ? 6.197 -0.252 -14.119 1.00 95.38 88 GLY A O 1
ATOM 707 N N . SER A 1 89 ? 8.010 0.325 -15.271 1.00 94.81 89 SER A N 1
ATOM 708 C CA . SER A 1 89 ? 8.815 0.674 -14.084 1.00 94.81 89 SER A CA 1
ATOM 709 C C . SER A 1 89 ? 8.252 1.857 -13.284 1.00 94.81 89 SER A C 1
ATOM 711 O O . SER A 1 89 ? 8.405 1.917 -12.058 1.00 94.81 89 SER A O 1
ATOM 713 N N . LYS A 1 90 ? 7.592 2.809 -13.962 1.00 95.12 90 LYS A N 1
ATOM 714 C CA . LYS A 1 90 ? 6.835 3.885 -13.303 1.00 95.12 90 LYS A CA 1
ATOM 715 C C . LYS A 1 90 ? 5.578 3.338 -12.638 1.00 95.12 90 LYS A C 1
ATOM 717 O O . LYS A 1 90 ? 5.322 3.696 -11.494 1.00 95.12 90 LYS A O 1
ATOM 722 N N . MET A 1 91 ? 4.823 2.476 -13.324 1.00 96.38 91 MET A N 1
ATOM 723 C CA . MET A 1 91 ? 3.636 1.832 -12.752 1.00 96.38 91 MET A CA 1
ATOM 724 C C . MET A 1 91 ? 4.001 1.002 -11.524 1.00 96.38 91 MET A C 1
ATOM 726 O O . MET A 1 91 ? 3.331 1.124 -10.509 1.00 96.38 91 MET A O 1
ATOM 730 N N . GLU A 1 92 ? 5.119 0.280 -11.553 1.00 94.62 92 GLU A N 1
ATOM 731 C CA . GLU A 1 92 ? 5.618 -0.471 -10.402 1.00 94.62 92 GLU A CA 1
ATOM 732 C C . GLU A 1 92 ? 5.945 0.449 -9.216 1.00 94.62 92 GLU A C 1
ATOM 734 O O . GLU A 1 92 ? 5.675 0.124 -8.064 1.00 94.62 92 GLU A O 1
ATOM 739 N N . LEU A 1 93 ? 6.535 1.626 -9.467 1.00 94.44 93 LEU A N 1
ATOM 740 C CA . LEU A 1 93 ? 6.780 2.600 -8.398 1.00 94.44 93 LEU A CA 1
ATOM 741 C C . LEU A 1 93 ? 5.466 3.118 -7.803 1.00 94.44 93 LEU A C 1
ATOM 743 O O . LEU A 1 93 ? 5.348 3.219 -6.584 1.00 94.44 93 LEU A O 1
ATOM 747 N N . VAL A 1 94 ? 4.473 3.411 -8.646 1.00 96.25 94 VAL A N 1
ATOM 748 C CA . VAL A 1 94 ? 3.136 3.801 -8.180 1.00 96.25 94 VAL A CA 1
ATOM 749 C C . VAL A 1 94 ? 2.486 2.662 -7.392 1.00 96.25 94 VAL A C 1
ATOM 751 O O . VAL A 1 94 ? 1.920 2.943 -6.339 1.00 96.25 94 VAL A O 1
ATOM 754 N N . ALA A 1 95 ? 2.640 1.407 -7.829 1.00 95.75 95 ALA A N 1
ATOM 755 C CA . ALA A 1 95 ? 2.149 0.219 -7.133 1.00 95.75 95 ALA A CA 1
ATOM 756 C C . ALA A 1 95 ? 2.675 0.154 -5.691 1.00 95.75 95 ALA A C 1
ATOM 758 O O . ALA A 1 95 ? 1.905 -0.019 -4.754 1.00 95.75 95 ALA A O 1
ATOM 759 N N . TRP A 1 96 ? 3.968 0.418 -5.469 1.00 95.62 96 TRP A N 1
ATOM 760 C CA . TRP A 1 96 ? 4.528 0.479 -4.111 1.00 95.62 96 TRP A CA 1
ATOM 761 C C . TRP A 1 96 ? 3.841 1.515 -3.216 1.00 95.62 96 TRP A C 1
ATOM 763 O O . TRP A 1 96 ? 3.556 1.231 -2.047 1.00 95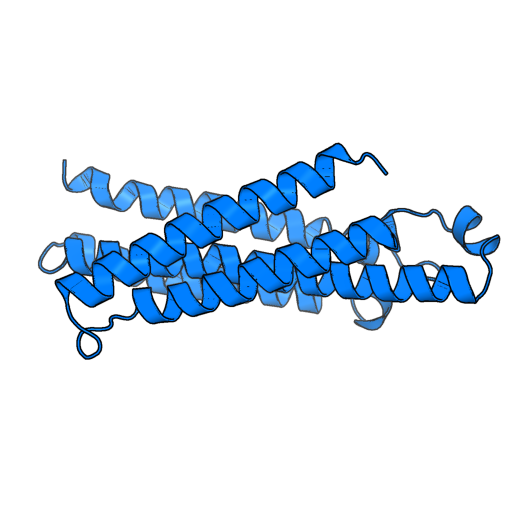.62 96 TRP A O 1
ATOM 773 N N . TYR A 1 97 ? 3.556 2.707 -3.745 1.00 96.50 97 TYR A N 1
ATOM 774 C CA . TYR A 1 97 ? 2.832 3.736 -3.001 1.00 96.50 97 TYR A CA 1
ATOM 775 C C . TYR A 1 97 ? 1.378 3.328 -2.744 1.00 96.50 97 TYR A C 1
ATOM 777 O O . TYR A 1 97 ? 0.921 3.414 -1.605 1.00 96.50 97 TYR A O 1
ATOM 785 N N . THR A 1 98 ? 0.659 2.849 -3.762 1.00 97.12 98 THR A N 1
ATOM 786 C CA . THR A 1 98 ? -0.758 2.472 -3.644 1.00 97.12 98 THR A CA 1
ATOM 787 C C . THR A 1 98 ? -0.957 1.280 -2.721 1.00 97.12 98 THR A C 1
ATOM 789 O O . THR A 1 98 ? -1.825 1.344 -1.852 1.00 97.12 98 THR A O 1
ATOM 792 N N . TYR A 1 99 ? -0.114 0.253 -2.822 1.00 96.00 99 TYR A N 1
ATOM 793 C CA . TYR A 1 99 ? -0.104 -0.903 -1.929 1.00 96.00 99 TYR A CA 1
ATOM 794 C C . TYR A 1 99 ? 0.150 -0.493 -0.474 1.00 96.00 99 TYR A C 1
ATOM 796 O O . TYR A 1 99 ? -0.589 -0.873 0.437 1.00 96.00 99 TYR A O 1
ATOM 804 N N . THR A 1 100 ? 1.160 0.348 -0.238 1.00 96.56 100 THR A N 1
ATOM 805 C CA . THR A 1 100 ? 1.473 0.828 1.116 1.00 96.56 100 THR A CA 1
ATOM 806 C C . THR A 1 100 ? 0.308 1.637 1.688 1.00 96.56 100 THR A C 1
ATOM 808 O O . THR A 1 100 ? -0.135 1.399 2.813 1.00 96.56 100 THR A O 1
ATOM 811 N N . SER A 1 101 ? -0.246 2.576 0.919 1.00 96.75 101 SER A N 1
ATOM 812 C CA . SER A 1 101 ? -1.407 3.358 1.350 1.00 96.75 101 SER A CA 1
ATOM 813 C C . SER A 1 101 ? -2.639 2.480 1.584 1.00 96.75 101 SER A C 1
ATOM 815 O O . SER A 1 101 ? -3.365 2.724 2.548 1.00 96.75 101 SER A O 1
ATOM 817 N N . LEU A 1 102 ? -2.849 1.433 0.783 1.00 96.69 102 LEU A N 1
ATOM 818 C CA . LEU A 1 102 ? -3.923 0.457 0.961 1.00 96.69 102 LEU A CA 1
ATOM 819 C C . LEU A 1 102 ? -3.806 -0.256 2.315 1.00 96.69 102 LEU A C 1
ATOM 821 O O . LEU A 1 102 ? -4.733 -0.202 3.127 1.00 96.69 102 LEU A O 1
ATOM 825 N N . VAL A 1 103 ? -2.652 -0.872 2.584 1.00 96.44 103 VAL A N 1
ATOM 826 C CA . VAL A 1 103 ? -2.407 -1.651 3.807 1.00 96.44 103 VAL A CA 1
ATOM 827 C C . VAL A 1 103 ? -2.532 -0.775 5.057 1.00 96.44 103 VAL A C 1
ATOM 829 O O . VAL A 1 103 ? -3.219 -1.140 6.014 1.00 96.44 103 VAL A O 1
ATOM 832 N N . TRP A 1 104 ? -1.937 0.421 5.059 1.00 97.19 104 TRP A N 1
ATOM 833 C CA . TRP A 1 104 ? -2.014 1.313 6.222 1.00 97.19 104 TRP A CA 1
ATOM 834 C C . TRP A 1 104 ? -3.396 1.946 6.411 1.00 97.19 104 TRP A C 1
ATOM 836 O O . TRP A 1 104 ? -3.782 2.216 7.553 1.00 97.19 104 TRP A O 1
ATOM 846 N N . SER A 1 105 ? -4.167 2.139 5.338 1.00 96.12 105 SER A N 1
ATOM 847 C CA . SER A 1 105 ? -5.568 2.575 5.434 1.00 96.12 105 SER A CA 1
ATOM 848 C C . SER A 1 105 ? -6.456 1.479 6.025 1.00 96.12 105 SER A C 1
ATOM 850 O O . SER A 1 105 ? -7.276 1.766 6.896 1.00 96.12 105 SER A O 1
ATOM 852 N N . LEU A 1 106 ? -6.243 0.211 5.650 1.00 95.38 106 LEU A N 1
ATOM 853 C CA . LEU A 1 106 ? -6.934 -0.929 6.264 1.00 95.38 106 LEU A CA 1
ATOM 854 C C . LEU A 1 106 ? -6.641 -1.021 7.770 1.00 95.38 106 LEU A C 1
ATOM 856 O O . LEU A 1 106 ? -7.571 -1.133 8.573 1.00 95.38 106 LEU A O 1
ATOM 860 N N . LYS A 1 107 ? -5.372 -0.875 8.175 1.00 95.56 107 LYS A N 1
ATOM 861 C CA . LYS A 1 107 ? -4.994 -0.795 9.599 1.00 95.56 107 LYS A CA 1
ATOM 862 C C . LYS A 1 107 ? -5.681 0.374 10.303 1.00 95.56 107 LYS A C 1
ATOM 864 O O . LYS A 1 107 ? -6.144 0.224 11.432 1.00 95.56 107 LYS A O 1
ATOM 869 N N . ALA A 1 108 ? -5.787 1.531 9.647 1.00 95.25 108 ALA A N 1
ATOM 870 C CA . ALA A 1 108 ? -6.497 2.682 10.196 1.00 95.25 108 ALA A CA 1
ATOM 871 C C . ALA A 1 108 ? -7.986 2.377 10.435 1.00 95.25 108 ALA A C 1
ATOM 873 O O . ALA A 1 108 ? -8.487 2.694 11.511 1.00 95.25 108 ALA A O 1
ATOM 874 N N . CYS A 1 109 ? -8.672 1.710 9.497 1.00 93.94 109 CYS A N 1
ATOM 875 C CA . CYS A 1 109 ? -10.060 1.264 9.680 1.00 93.94 109 CYS A CA 1
ATOM 876 C C . CYS A 1 109 ? -10.217 0.381 10.926 1.00 93.94 109 CYS A C 1
ATOM 878 O O . CYS A 1 109 ? -11.122 0.599 11.734 1.00 93.94 109 CYS A O 1
ATOM 880 N N . VAL A 1 110 ? -9.319 -0.592 11.110 1.00 93.56 110 VAL A N 1
ATOM 881 C CA . VAL A 1 110 ? -9.336 -1.482 12.281 1.00 93.56 110 VAL A CA 1
ATOM 882 C C . VAL A 1 110 ? -9.040 -0.706 13.567 1.00 93.56 110 VAL A C 1
ATOM 884 O O . VAL A 1 110 ? -9.738 -0.889 14.560 1.00 93.56 110 VAL A O 1
ATOM 887 N N . LEU A 1 111 ? -8.070 0.211 13.563 1.00 94.06 111 LEU A N 1
ATOM 888 C CA . LEU A 1 111 ? -7.765 1.044 14.731 1.00 94.06 111 LEU A CA 1
ATOM 889 C C . LEU A 1 111 ? -8.926 1.959 15.124 1.00 94.06 111 LEU A C 1
ATOM 891 O O . LEU A 1 111 ? -9.193 2.104 16.312 1.00 94.06 111 LEU A O 1
ATOM 895 N N . PHE A 1 112 ? -9.646 2.548 14.167 1.00 92.88 112 PHE A N 1
ATOM 896 C CA . PHE A 1 112 ? -10.854 3.326 14.461 1.00 92.88 112 PHE A CA 1
ATOM 897 C C . PHE A 1 112 ? -11.940 2.463 15.110 1.00 92.88 112 PHE A C 1
ATOM 899 O O . PHE A 1 112 ? -12.555 2.880 16.095 1.00 92.88 112 PHE A O 1
ATOM 906 N N . PHE A 1 113 ? -12.128 1.239 14.613 1.00 90.25 113 PHE A N 1
ATOM 907 C CA . PHE A 1 113 ? -13.037 0.273 15.221 1.00 90.25 113 PHE A CA 1
ATOM 908 C C . PHE A 1 113 ? -12.616 -0.086 16.658 1.00 90.25 113 PHE A C 1
ATOM 910 O O . PHE A 1 113 ? -13.433 0.005 17.577 1.00 90.25 113 PHE A O 1
ATOM 917 N N . LEU A 1 114 ? -11.336 -0.405 16.878 1.00 90.88 114 LEU A N 1
ATOM 918 C CA . LEU A 1 114 ? -10.791 -0.706 18.206 1.00 90.88 114 LEU A CA 1
ATOM 919 C C . LEU A 1 114 ? -10.887 0.494 19.151 1.00 90.88 114 LEU A C 1
ATOM 921 O O . LEU A 1 114 ? -11.210 0.330 20.324 1.00 90.88 114 LEU A O 1
ATOM 925 N N . ASN A 1 115 ? -10.670 1.711 18.656 1.00 91.25 115 ASN A N 1
ATOM 926 C CA . ASN A 1 115 ? -10.784 2.934 19.446 1.00 91.25 115 ASN A CA 1
ATOM 927 C C . ASN A 1 115 ? -12.207 3.123 19.984 1.00 91.25 115 ASN A C 1
ATOM 929 O O . ASN A 1 115 ? -12.383 3.551 21.123 1.00 91.25 115 ASN A O 1
ATOM 933 N N . ARG A 1 116 ? -13.221 2.765 19.188 1.00 88.81 116 ARG A N 1
ATOM 934 C CA . ARG A 1 116 ? -14.622 2.793 19.615 1.00 88.81 116 ARG A CA 1
ATOM 935 C C . ARG A 1 116 ? -14.939 1.684 20.616 1.00 88.81 116 ARG A C 1
ATOM 937 O O . ARG A 1 116 ? -15.620 1.948 21.600 1.00 88.81 116 ARG A O 1
ATOM 944 N N . LEU A 1 117 ? -14.467 0.463 20.365 1.00 89.19 117 LEU A N 1
ATOM 945 C CA . LEU A 1 117 ? -14.734 -0.686 21.235 1.00 89.19 117 LEU A CA 1
ATOM 946 C C . LEU A 1 117 ? -14.094 -0.522 22.619 1.00 89.19 117 LEU A C 1
ATOM 948 O O . LEU A 1 117 ? -14.679 -0.895 23.626 1.00 89.19 117 LEU A O 1
ATOM 952 N N . THR A 1 118 ? -12.898 0.061 22.660 1.00 90.69 118 THR A N 1
ATOM 953 C CA . THR A 1 118 ? -12.112 0.236 23.889 1.00 90.69 118 THR A CA 1
ATOM 954 C C . THR A 1 118 ? -12.457 1.507 24.660 1.00 90.69 118 THR A C 1
ATOM 956 O O . THR A 1 118 ? -11.801 1.812 25.653 1.00 90.69 118 THR A O 1
ATOM 959 N N . PHE A 1 119 ? -13.454 2.281 24.222 1.00 88.25 119 PHE A N 1
ATOM 960 C CA . PHE A 1 119 ? -13.800 3.543 24.865 1.00 88.25 119 PHE A CA 1
ATOM 961 C C . PHE A 1 119 ? -14.179 3.332 26.341 1.00 88.25 119 PHE A C 1
ATOM 963 O O . PHE A 1 119 ? -15.035 2.512 26.661 1.00 88.25 119 PHE A O 1
ATOM 970 N N . GLY A 1 120 ? -13.531 4.077 27.241 1.00 86.19 120 GLY A N 1
ATOM 971 C CA . GLY A 1 120 ? -13.736 3.963 28.691 1.00 86.19 120 GLY A CA 1
ATOM 972 C C . GLY A 1 120 ? -12.911 2.873 29.387 1.00 86.19 120 GLY A C 1
ATOM 973 O O . GLY A 1 120 ? -12.947 2.790 30.610 1.00 86.19 120 GLY A O 1
ATOM 974 N N . LEU A 1 121 ? -12.130 2.078 28.648 1.00 89.12 121 LEU A N 1
ATOM 975 C CA . LEU A 1 121 ? -11.242 1.056 29.209 1.00 89.12 121 LEU A CA 1
ATOM 976 C C . LEU A 1 121 ? -9.790 1.565 29.306 1.00 89.12 121 LEU A C 1
ATOM 978 O O . LEU A 1 121 ? -9.371 2.376 28.478 1.00 89.12 121 LEU A O 1
ATOM 982 N N . PRO A 1 122 ? -8.963 1.058 30.243 1.00 85.44 122 PRO A N 1
ATOM 983 C CA . PRO A 1 122 ? -7.548 1.444 30.344 1.00 85.44 122 PRO A CA 1
ATOM 984 C C . PRO A 1 122 ? -6.748 1.196 29.053 1.00 85.44 122 PRO A C 1
ATOM 986 O O . PRO A 1 122 ? -5.864 1.979 28.699 1.00 85.44 122 PRO A O 1
ATOM 989 N N . VAL A 1 123 ? -7.108 0.148 28.299 1.00 90.31 123 VAL A N 1
ATOM 990 C CA . VAL A 1 123 ? -6.492 -0.203 27.006 1.00 90.31 123 VAL A CA 1
ATOM 991 C C . VAL A 1 123 ? -6.729 0.860 25.918 1.00 90.31 123 VAL A C 1
ATOM 993 O O . VAL A 1 123 ? -6.024 0.891 24.913 1.00 90.31 123 VAL A O 1
ATOM 996 N N . HIS A 1 124 ? -7.659 1.797 26.117 1.00 91.31 124 HIS A N 1
ATOM 997 C CA . HIS A 1 124 ? -7.920 2.881 25.170 1.00 91.31 124 HIS A CA 1
ATOM 998 C C . HIS A 1 124 ? -6.683 3.753 24.902 1.00 91.31 124 HIS A C 1
ATOM 1000 O O . HIS A 1 124 ? -6.430 4.162 23.767 1.00 91.31 124 HIS A O 1
ATOM 1006 N N . ASN A 1 125 ? -5.870 4.008 25.933 1.00 90.56 125 ASN A N 1
ATOM 1007 C CA . ASN A 1 125 ? -4.625 4.765 25.784 1.00 90.56 125 ASN A CA 1
ATOM 1008 C C . ASN A 1 125 ? -3.604 4.011 24.920 1.00 90.56 125 ASN A C 1
ATOM 1010 O O . ASN A 1 125 ? -2.887 4.632 24.135 1.00 90.56 125 ASN A O 1
ATOM 1014 N N . TYR A 1 126 ? -3.590 2.678 25.002 1.00 92.94 126 TYR A N 1
ATOM 1015 C CA . TYR A 1 126 ? -2.764 1.835 24.141 1.00 92.94 126 TYR A CA 1
ATOM 1016 C C . TYR A 1 126 ? -3.208 1.930 22.674 1.00 92.94 126 TYR A C 1
ATOM 1018 O O . TYR A 1 126 ? -2.373 2.142 21.799 1.00 92.94 126 TYR A O 1
ATOM 1026 N N . VAL A 1 127 ? -4.517 1.910 22.392 1.00 94.06 127 VAL A N 1
ATOM 1027 C CA . VAL A 1 127 ? -5.037 2.100 21.022 1.00 94.06 127 VAL A CA 1
ATOM 1028 C C . VAL A 1 127 ? -4.646 3.467 20.443 1.00 94.06 127 VAL A C 1
ATOM 1030 O O . VAL A 1 127 ? -4.261 3.554 19.275 1.00 94.06 127 VAL A O 1
ATOM 1033 N N . LYS A 1 128 ? -4.663 4.537 21.250 1.00 93.31 128 LYS A N 1
ATOM 1034 C CA . LYS A 1 128 ? -4.174 5.861 20.822 1.00 93.31 128 LYS A CA 1
ATOM 1035 C C . LYS A 1 128 ? -2.676 5.855 20.510 1.00 93.31 128 LYS A C 1
ATOM 1037 O O . LYS A 1 128 ? -2.269 6.434 19.504 1.00 93.31 128 LYS A O 1
ATOM 1042 N N . ALA A 1 129 ? -1.864 5.176 21.320 1.00 95.31 129 ALA A N 1
ATOM 1043 C CA . ALA A 1 129 ? -0.438 5.009 21.042 1.00 95.31 129 ALA A CA 1
ATOM 1044 C C . ALA A 1 129 ? -0.203 4.238 19.729 1.00 95.31 129 ALA A C 1
ATOM 1046 O O . ALA A 1 129 ? 0.625 4.650 18.914 1.00 95.31 129 ALA A O 1
ATOM 1047 N N . LEU A 1 130 ? -0.988 3.187 19.464 1.00 95.50 130 LEU A N 1
ATOM 1048 C CA . LEU A 1 130 ? -0.943 2.457 18.193 1.00 95.50 130 LEU A CA 1
ATOM 10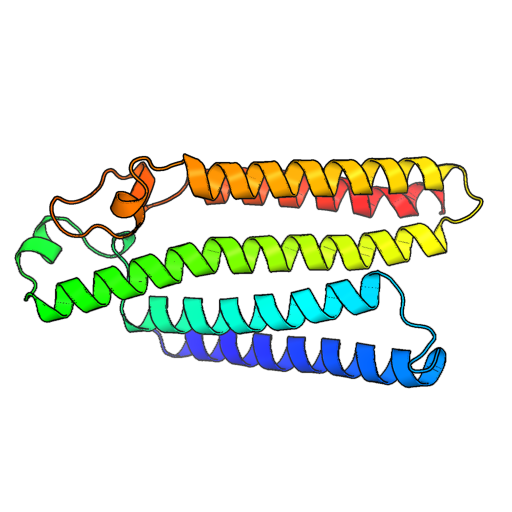49 C C . LEU A 1 130 ? -1.338 3.330 16.997 1.00 95.50 130 LEU A C 1
ATOM 1051 O O . LEU A 1 130 ? -0.746 3.197 15.928 1.00 95.50 130 LEU A O 1
ATOM 1055 N N . ALA A 1 131 ? -2.284 4.258 17.161 1.00 94.81 131 ALA A N 1
ATOM 1056 C CA . ALA A 1 131 ? -2.631 5.210 16.107 1.00 94.81 131 ALA A CA 1
ATOM 1057 C C . ALA A 1 131 ? -1.444 6.110 15.726 1.00 94.81 131 ALA A C 1
ATOM 1059 O O . ALA A 1 131 ? -1.203 6.326 14.536 1.00 94.81 131 ALA A O 1
ATOM 1060 N N . VAL A 1 132 ? -0.665 6.573 16.711 1.00 96.06 132 VAL A N 1
ATOM 1061 C CA . VAL A 1 132 ? 0.571 7.336 16.471 1.00 96.06 132 VAL A CA 1
ATOM 1062 C C . VAL A 1 132 ? 1.629 6.456 15.802 1.00 96.06 132 VAL A C 1
ATOM 1064 O O . VAL A 1 132 ? 2.180 6.843 14.772 1.00 96.06 132 VAL A O 1
ATOM 1067 N N . LEU A 1 133 ? 1.864 5.243 16.316 1.00 95.94 133 LEU A N 1
ATOM 1068 C CA . LEU A 1 133 ? 2.812 4.285 15.732 1.00 95.94 133 LEU A CA 1
ATOM 1069 C C . LEU A 1 133 ? 2.469 3.945 14.273 1.00 95.94 133 LEU A C 1
ATOM 1071 O O . LEU A 1 133 ? 3.356 3.836 13.426 1.00 95.94 133 LEU A O 1
ATOM 1075 N N . ARG A 1 134 ? 1.180 3.821 13.946 1.00 96.00 134 ARG A N 1
ATOM 1076 C CA . ARG A 1 134 ? 0.705 3.597 12.577 1.00 96.00 134 ARG A CA 1
ATOM 1077 C C . ARG A 1 134 ? 1.076 4.759 11.656 1.00 96.00 134 ARG A C 1
ATOM 1079 O O . ARG A 1 134 ? 1.508 4.516 10.535 1.00 96.00 134 ARG A O 1
ATOM 1086 N N . ILE A 1 135 ? 0.924 6.006 12.105 1.00 96.25 135 ILE A N 1
ATOM 1087 C CA . ILE A 1 135 ? 1.308 7.187 11.313 1.00 96.25 135 ILE A CA 1
ATOM 1088 C C . ILE A 1 135 ? 2.829 7.236 11.128 1.00 96.25 135 ILE A C 1
ATOM 1090 O O . ILE A 1 135 ? 3.300 7.445 10.014 1.00 96.25 135 ILE A O 1
ATOM 1094 N N . LEU A 1 136 ? 3.601 6.989 12.189 1.00 97.12 136 LEU A N 1
ATOM 1095 C CA . LEU A 1 136 ? 5.066 6.982 12.122 1.00 97.12 136 LEU A CA 1
ATOM 1096 C C . LEU A 1 136 ? 5.594 5.886 11.187 1.00 97.12 136 LEU A C 1
ATOM 1098 O O . LEU A 1 136 ? 6.441 6.159 10.340 1.00 97.12 136 LEU A O 1
ATOM 1102 N N . SER A 1 137 ? 5.061 4.667 11.299 1.00 96.62 137 SER A N 1
ATOM 1103 C CA . SER A 1 137 ? 5.436 3.551 10.422 1.00 96.62 137 SER A CA 1
ATOM 1104 C C . SER A 1 137 ? 5.053 3.810 8.966 1.00 96.62 137 SER A C 1
ATOM 1106 O O . SER A 1 137 ? 5.867 3.548 8.087 1.00 96.62 137 SER A O 1
ATOM 1108 N N . TYR A 1 138 ? 3.876 4.386 8.699 1.00 97.00 138 TYR A N 1
ATOM 1109 C CA . TYR A 1 138 ? 3.482 4.780 7.343 1.00 97.00 138 TYR A CA 1
ATOM 1110 C C . TYR A 1 138 ? 4.485 5.764 6.738 1.00 97.00 138 TYR A C 1
ATOM 1112 O O . TYR A 1 138 ? 5.012 5.536 5.651 1.00 97.00 138 TYR A O 1
ATOM 1120 N N . THR A 1 139 ? 4.794 6.835 7.472 1.00 97.31 139 THR A N 1
ATOM 1121 C CA . THR A 1 139 ? 5.749 7.853 7.028 1.00 97.31 139 THR A CA 1
ATOM 1122 C C . THR A 1 139 ? 7.129 7.247 6.781 1.00 97.31 139 THR A C 1
ATOM 1124 O O . THR A 1 139 ? 7.751 7.561 5.771 1.00 97.31 139 THR A O 1
ATOM 1127 N N . ALA A 1 140 ? 7.594 6.334 7.640 1.00 96.50 140 ALA A N 1
ATOM 1128 C CA . ALA A 1 140 ? 8.869 5.643 7.451 1.00 96.50 140 ALA A CA 1
ATOM 1129 C C . ALA A 1 140 ? 8.909 4.820 6.151 1.00 96.50 140 ALA A C 1
ATOM 1131 O O . ALA A 1 140 ? 9.900 4.884 5.421 1.00 96.50 140 ALA A O 1
ATOM 1132 N N . VAL A 1 141 ? 7.835 4.092 5.821 1.00 96.50 141 VAL A N 1
ATOM 1133 C CA . VAL A 1 141 ? 7.749 3.338 4.558 1.00 96.50 141 VAL A CA 1
ATOM 1134 C C . VAL A 1 141 ? 7.724 4.281 3.356 1.00 96.50 141 VAL A C 1
ATOM 1136 O O . VAL A 1 141 ? 8.491 4.086 2.419 1.00 96.50 141 VAL A O 1
ATOM 1139 N N . ILE A 1 142 ? 6.913 5.342 3.390 1.00 96.38 142 ILE A N 1
ATOM 1140 C CA . ILE A 1 142 ? 6.830 6.322 2.294 1.00 96.38 142 ILE A CA 1
ATOM 1141 C C . ILE A 1 142 ? 8.175 7.017 2.060 1.00 96.38 142 ILE A C 1
ATOM 1143 O O . ILE A 1 142 ? 8.601 7.180 0.914 1.00 96.38 142 ILE A O 1
ATOM 1147 N N . LEU A 1 143 ? 8.872 7.394 3.134 1.00 95.06 143 LEU A N 1
ATOM 1148 C CA . LEU A 1 143 ? 10.217 7.957 3.045 1.00 95.06 143 LEU A CA 1
ATOM 1149 C C . LEU A 1 143 ? 11.215 6.941 2.499 1.00 95.06 143 LEU A C 1
ATOM 1151 O O . LEU A 1 143 ? 12.049 7.318 1.687 1.00 95.06 143 LEU A O 1
ATOM 1155 N N . THR A 1 144 ? 11.108 5.666 2.876 1.00 94.25 144 THR A N 1
ATOM 1156 C CA . THR A 1 144 ? 11.951 4.605 2.306 1.00 94.25 144 THR A CA 1
ATOM 1157 C C . THR A 1 144 ? 11.724 4.517 0.799 1.00 94.25 144 THR A C 1
ATOM 1159 O O . THR A 1 144 ? 12.659 4.739 0.044 1.00 94.25 144 THR A O 1
ATOM 1162 N N . ILE A 1 145 ? 10.477 4.354 0.342 1.00 93.25 145 ILE A N 1
ATOM 1163 C CA . ILE A 1 145 ? 10.157 4.267 -1.095 1.00 93.25 145 ILE A CA 1
ATOM 1164 C C . ILE A 1 145 ? 10.700 5.481 -1.866 1.00 93.25 145 ILE A C 1
ATOM 1166 O O . ILE A 1 145 ? 11.237 5.333 -2.962 1.00 93.25 145 ILE A O 1
ATOM 1170 N N . THR A 1 146 ? 10.598 6.677 -1.283 1.00 92.19 146 THR A N 1
ATOM 1171 C CA . THR A 1 146 ? 11.005 7.930 -1.937 1.00 92.19 146 THR A CA 1
ATOM 1172 C C . THR A 1 146 ? 12.523 8.140 -1.934 1.00 92.19 146 THR A C 1
ATOM 1174 O O . THR A 1 146 ? 13.084 8.598 -2.927 1.00 92.19 146 THR A O 1
ATOM 1177 N N . CYS A 1 147 ? 13.196 7.821 -0.827 1.00 90.81 147 CYS A N 1
ATOM 1178 C CA . CYS A 1 147 ? 14.607 8.146 -0.598 1.00 90.81 147 CYS A CA 1
ATOM 1179 C C . CYS A 1 147 ? 15.563 6.978 -0.881 1.00 90.81 147 CYS A C 1
ATOM 1181 O O . CYS A 1 147 ? 16.769 7.200 -0.967 1.00 90.81 147 CYS A O 1
ATOM 1183 N N . SER A 1 148 ? 15.061 5.751 -1.052 1.00 87.44 148 SER A N 1
ATOM 1184 C CA . SER A 1 148 ? 15.871 4.552 -1.320 1.00 87.44 148 SER A CA 1
ATOM 1185 C C . SER A 1 148 ? 16.686 4.628 -2.612 1.00 87.44 148 SER A C 1
ATOM 1187 O O . SER A 1 148 ? 17.684 3.923 -2.758 1.00 87.44 148 SER A O 1
ATOM 1189 N N . CYS A 1 149 ? 16.282 5.475 -3.560 1.00 89.31 149 CYS A N 1
ATOM 1190 C CA . CYS A 1 149 ? 16.977 5.646 -4.825 1.00 89.31 149 CYS A CA 1
ATOM 1191 C C . CYS A 1 149 ? 17.043 7.128 -5.214 1.00 89.31 149 CYS A C 1
ATOM 1193 O O . CYS A 1 149 ? 16.019 7.760 -5.475 1.00 89.31 149 CYS A O 1
ATOM 1195 N N . TYR A 1 150 ? 18.264 7.667 -5.287 1.00 87.69 150 TYR A N 1
ATOM 1196 C CA . TYR A 1 150 ? 18.528 9.043 -5.701 1.00 87.69 150 TYR A CA 1
ATOM 1197 C C . TYR A 1 150 ? 19.585 9.079 -6.816 1.00 87.69 150 TYR A C 1
ATOM 1199 O O . TYR A 1 150 ? 20.635 8.448 -6.661 1.00 87.69 150 TYR A O 1
ATOM 1207 N N . PRO A 1 151 ? 19.361 9.817 -7.920 1.00 90.81 151 PRO A N 1
ATOM 1208 C CA . PRO A 1 151 ? 18.164 10.598 -8.255 1.00 90.81 151 PRO A CA 1
ATOM 1209 C C . PRO A 1 151 ? 16.940 9.716 -8.586 1.00 90.81 151 PRO A C 1
ATOM 1211 O O . PRO A 1 151 ? 17.085 8.618 -9.121 1.00 90.81 151 PRO A O 1
ATOM 1214 N N . ILE A 1 152 ? 15.726 10.198 -8.278 1.00 87.94 152 ILE A N 1
ATOM 1215 C CA . ILE A 1 152 ? 14.477 9.405 -8.333 1.00 87.94 152 ILE A CA 1
ATOM 1216 C C . ILE A 1 152 ? 14.200 8.797 -9.718 1.00 87.94 152 ILE A C 1
ATOM 1218 O O . ILE A 1 152 ? 13.592 7.734 -9.820 1.00 87.94 152 ILE A O 1
ATOM 1222 N N . GLN A 1 153 ? 14.705 9.427 -10.780 1.00 90.12 153 GLN A N 1
ATOM 1223 C CA . GLN A 1 153 ? 14.570 8.984 -12.166 1.00 90.12 153 GLN A CA 1
ATOM 1224 C C . GLN A 1 153 ? 15.196 7.608 -12.418 1.00 90.12 153 GLN A C 1
ATOM 1226 O O . GLN A 1 153 ? 14.774 6.902 -13.332 1.00 90.12 153 GLN A O 1
ATOM 1231 N N . LEU A 1 154 ? 16.159 7.193 -11.589 1.00 90.62 154 LEU A N 1
ATOM 1232 C CA . LEU A 1 154 ? 16.773 5.870 -11.677 1.00 90.62 154 LEU A CA 1
ATOM 1233 C C . LEU A 1 154 ? 15.802 4.734 -11.332 1.00 90.62 154 LEU A C 1
ATOM 1235 O O . LEU A 1 154 ? 16.034 3.609 -11.765 1.00 90.62 154 LEU A O 1
ATOM 1239 N N . ASN A 1 155 ? 14.693 5.012 -10.637 1.00 90.19 155 ASN A N 1
ATOM 1240 C CA . ASN A 1 155 ? 13.662 4.006 -10.362 1.00 90.19 155 ASN A CA 1
ATOM 1241 C C . ASN A 1 155 ? 13.006 3.465 -11.639 1.00 90.19 155 ASN A C 1
ATOM 1243 O O . ASN A 1 155 ? 12.520 2.338 -11.629 1.00 90.19 155 ASN A O 1
ATOM 1247 N N . TRP A 1 156 ? 12.990 4.248 -12.723 1.00 92.06 156 TRP A N 1
ATOM 1248 C CA . TRP A 1 156 ? 12.417 3.856 -14.015 1.00 92.06 156 TRP A CA 1
ATOM 1249 C C . TRP A 1 156 ? 13.405 3.958 -15.179 1.00 92.06 156 TRP A C 1
ATOM 1251 O O . TRP A 1 156 ? 13.007 3.882 -16.342 1.00 92.06 156 TRP A O 1
ATOM 1261 N N . ALA A 1 157 ? 14.691 4.164 -14.891 1.00 89.94 157 ALA A N 1
ATOM 1262 C CA . ALA A 1 157 ? 15.716 4.213 -15.921 1.00 89.94 157 ALA A CA 1
ATOM 1263 C C . ALA A 1 157 ? 15.937 2.823 -16.534 1.00 89.94 157 ALA A C 1
ATOM 1265 O O . ALA A 1 157 ? 15.847 1.801 -15.853 1.00 89.94 157 ALA A O 1
ATOM 1266 N N . VAL A 1 158 ? 16.248 2.811 -17.831 1.00 88.06 158 VAL A N 1
ATOM 1267 C CA . VAL A 1 158 ? 16.541 1.593 -18.606 1.00 88.06 158 VAL A CA 1
ATOM 1268 C C . VAL A 1 158 ? 17.960 1.633 -19.184 1.00 88.06 158 VAL A C 1
ATOM 1270 O O . VAL A 1 158 ? 18.632 0.606 -19.228 1.00 88.06 158 VAL A O 1
ATOM 1273 N N . SER A 1 159 ? 18.445 2.815 -19.586 1.00 81.94 159 SER A N 1
ATOM 1274 C CA . SER A 1 159 ? 19.802 3.021 -20.107 1.00 81.94 159 SER A CA 1
ATOM 1275 C C . SER A 1 159 ? 20.378 4.366 -19.629 1.00 81.94 159 SER A C 1
ATOM 1277 O O . SER A 1 159 ? 19.736 5.389 -19.879 1.00 81.94 159 SER A O 1
ATOM 1279 N N . PRO A 1 160 ? 21.572 4.404 -19.001 1.00 82.00 160 PRO A N 1
ATOM 1280 C CA . PRO A 1 160 ? 22.360 3.253 -18.545 1.00 82.00 160 PRO A CA 1
ATOM 1281 C C . PRO A 1 160 ? 21.603 2.431 -17.487 1.00 82.00 160 PRO A C 1
ATOM 1283 O O . PRO A 1 160 ? 20.705 2.949 -16.823 1.00 82.00 160 PRO A O 1
ATOM 1286 N N . HIS A 1 161 ? 21.930 1.141 -17.365 1.00 81.69 161 HIS A N 1
ATOM 1287 C CA . HIS A 1 161 ? 21.216 0.242 -16.455 1.00 81.69 161 HIS A CA 1
ATOM 1288 C C . HIS A 1 161 ? 21.386 0.713 -14.996 1.00 81.69 161 HIS A C 1
ATOM 1290 O O . HIS A 1 161 ? 22.526 0.882 -14.548 1.00 81.69 161 HIS A O 1
ATOM 1296 N N . PRO A 1 162 ? 20.287 0.961 -14.261 1.00 86.12 162 PRO A N 1
ATOM 1297 C CA . PRO A 1 162 ? 20.364 1.499 -12.909 1.00 86.12 162 PRO A CA 1
ATOM 1298 C C . PRO A 1 162 ? 20.937 0.482 -11.905 1.00 86.12 162 PRO A C 1
ATOM 1300 O O . PRO A 1 162 ? 20.928 -0.728 -12.146 1.00 86.12 162 PRO A O 1
ATOM 1303 N N . PRO A 1 163 ? 21.445 0.952 -10.752 1.00 86.00 163 PRO A N 1
ATOM 1304 C CA . PRO A 1 163 ? 21.973 0.070 -9.719 1.00 86.00 163 PRO A CA 1
ATOM 1305 C C . PRO A 1 163 ? 20.869 -0.814 -9.127 1.00 86.00 163 PRO A C 1
ATOM 1307 O O . PRO A 1 163 ? 19.713 -0.402 -9.019 1.00 86.00 163 PRO A O 1
ATOM 1310 N N . ARG A 1 164 ? 21.248 -2.006 -8.645 1.00 84.62 164 ARG A N 1
ATOM 1311 C CA . ARG A 1 164 ? 20.312 -3.014 -8.105 1.00 84.62 164 ARG A CA 1
ATOM 1312 C C . ARG A 1 164 ? 19.390 -2.503 -6.998 1.00 84.62 164 ARG A C 1
ATOM 1314 O O . ARG A 1 164 ? 18.275 -2.991 -6.862 1.00 84.62 164 ARG A O 1
ATOM 1321 N N . GLN A 1 165 ? 19.833 -1.520 -6.217 1.00 84.19 165 GLN A N 1
ATOM 1322 C CA . GLN A 1 165 ? 19.008 -0.894 -5.181 1.00 84.19 165 GLN A CA 1
ATOM 1323 C C . GLN A 1 165 ? 17.748 -0.209 -5.747 1.00 84.19 165 GLN A C 1
ATOM 1325 O O . GLN A 1 165 ? 16.710 -0.228 -5.094 1.00 84.19 165 GLN A O 1
ATOM 1330 N N . CYS A 1 166 ? 17.826 0.336 -6.966 1.00 85.56 166 CYS A N 1
ATOM 1331 C CA . CYS A 1 166 ? 16.744 1.064 -7.633 1.00 85.56 166 CYS A CA 1
ATOM 1332 C C . CYS A 1 166 ? 15.828 0.155 -8.471 1.00 85.56 166 CYS A C 1
ATOM 1334 O O . CYS A 1 166 ? 14.667 0.503 -8.684 1.00 85.56 166 CYS A O 1
ATOM 1336 N N . THR A 1 167 ? 16.337 -0.994 -8.936 1.00 84.75 167 THR A N 1
ATOM 1337 C CA . THR A 1 167 ? 15.557 -1.984 -9.702 1.00 84.75 167 THR A CA 1
ATOM 1338 C C . THR A 1 167 ? 14.858 -2.984 -8.791 1.00 84.75 167 THR A C 1
ATOM 1340 O O . THR A 1 167 ? 13.643 -3.079 -8.810 1.00 84.75 167 THR A O 1
ATOM 1343 N N . LEU A 1 168 ? 15.606 -3.691 -7.934 1.00 85.12 168 LEU A N 1
ATOM 1344 C CA . LEU A 1 168 ? 15.060 -4.755 -7.083 1.00 85.12 168 LEU A CA 1
ATOM 1345 C C . LEU A 1 168 ? 14.252 -4.210 -5.900 1.00 85.12 168 LEU A C 1
ATOM 1347 O O . LEU A 1 168 ? 13.385 -4.901 -5.374 1.00 85.12 168 LEU A O 1
ATOM 1351 N N . ARG A 1 169 ? 14.577 -2.994 -5.436 1.00 86.50 169 ARG A N 1
ATOM 1352 C CA . ARG A 1 169 ? 13.875 -2.289 -4.346 1.00 86.50 169 ARG A CA 1
ATOM 1353 C C . ARG A 1 169 ? 13.687 -3.140 -3.081 1.00 86.50 169 ARG A C 1
ATOM 1355 O O . ARG A 1 169 ? 12.728 -2.962 -2.335 1.00 86.50 169 ARG A O 1
ATOM 1362 N N . ALA A 1 170 ? 14.637 -4.034 -2.787 1.00 88.69 170 ALA A N 1
ATOM 1363 C CA . ALA A 1 170 ? 14.562 -4.949 -1.642 1.00 88.69 170 ALA A CA 1
ATOM 1364 C C . ALA A 1 170 ? 14.356 -4.212 -0.303 1.00 88.69 170 ALA A C 1
ATOM 1366 O O . ALA A 1 170 ? 13.689 -4.716 0.595 1.00 88.69 170 ALA A O 1
ATOM 1367 N N . GLN A 1 171 ? 14.877 -2.987 -0.192 1.00 89.81 171 GLN A N 1
ATOM 1368 C CA . GLN A 1 171 ? 14.682 -2.103 0.958 1.00 89.81 171 GLN A CA 1
ATOM 1369 C C . GLN A 1 171 ? 13.192 -1.828 1.228 1.00 89.81 171 GLN A C 1
ATOM 1371 O O . GLN A 1 171 ? 12.755 -1.947 2.372 1.00 89.81 171 GLN A O 1
ATOM 1376 N N . ASN A 1 172 ? 12.400 -1.554 0.181 1.00 92.00 172 ASN A N 1
ATOM 1377 C CA . ASN A 1 172 ? 10.954 -1.346 0.294 1.00 92.00 172 ASN A CA 1
ATO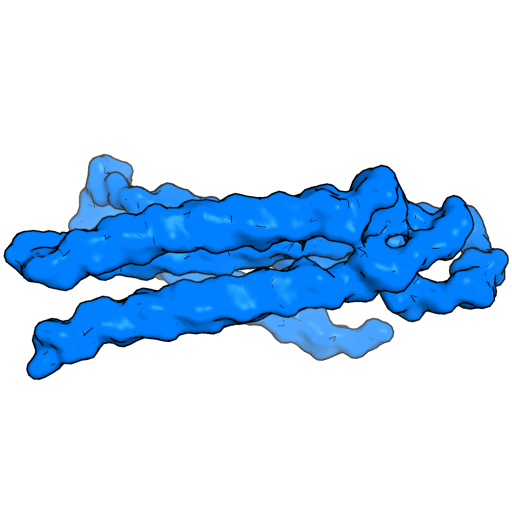M 1378 C C . ASN A 1 172 ? 10.282 -2.602 0.845 1.00 92.00 172 ASN A C 1
ATOM 1380 O O . ASN A 1 172 ? 9.479 -2.511 1.770 1.00 92.00 172 ASN A O 1
ATOM 1384 N N . MET A 1 173 ? 10.658 -3.779 0.336 1.00 91.94 173 MET A N 1
ATOM 1385 C CA . MET A 1 173 ? 10.117 -5.055 0.802 1.00 91.94 173 MET A CA 1
ATOM 1386 C C . MET A 1 173 ? 10.433 -5.294 2.282 1.00 91.94 173 MET A C 1
ATOM 1388 O O . MET A 1 173 ? 9.521 -5.583 3.059 1.00 91.94 173 MET A O 1
ATOM 1392 N N . TYR A 1 174 ? 11.693 -5.136 2.698 1.00 93.94 174 TYR A N 1
ATOM 1393 C CA . TYR A 1 174 ? 12.092 -5.348 4.090 1.00 93.94 174 TYR A CA 1
ATOM 1394 C C . TYR A 1 174 ? 11.399 -4.369 5.037 1.00 93.94 174 TYR A C 1
ATOM 1396 O O . TYR A 1 174 ? 10.796 -4.805 6.018 1.00 93.94 174 TYR A O 1
ATOM 1404 N N . VAL A 1 175 ? 11.446 -3.064 4.759 1.00 94.81 175 VAL A N 1
ATOM 1405 C CA . VAL A 1 175 ? 10.872 -2.051 5.657 1.00 94.81 175 VAL A CA 1
ATOM 1406 C C . VAL A 1 175 ? 9.354 -2.199 5.745 1.00 94.81 175 VAL A C 1
ATOM 1408 O O . VAL A 1 175 ? 8.809 -2.237 6.849 1.00 94.81 175 VAL A O 1
ATOM 1411 N N . THR A 1 176 ? 8.679 -2.374 4.606 1.00 95.31 176 THR A N 1
ATOM 1412 C CA . THR A 1 176 ? 7.220 -2.550 4.565 1.00 95.31 176 THR A CA 1
ATOM 1413 C C . THR A 1 176 ? 6.802 -3.809 5.312 1.00 95.31 176 THR A C 1
ATOM 1415 O O . THR A 1 176 ? 5.922 -3.741 6.164 1.00 95.31 176 THR A O 1
ATOM 1418 N N . THR A 1 177 ? 7.455 -4.948 5.061 1.00 95.44 177 THR A N 1
ATOM 1419 C CA . THR A 1 177 ? 7.084 -6.230 5.683 1.00 95.44 177 THR A CA 1
ATOM 1420 C C . THR A 1 177 ? 7.296 -6.209 7.192 1.00 95.44 177 THR A C 1
ATOM 1422 O O . THR A 1 177 ? 6.390 -6.572 7.939 1.00 95.44 177 THR A O 1
ATOM 1425 N N . ASN A 1 178 ? 8.459 -5.745 7.661 1.00 96.94 178 ASN A N 1
ATOM 1426 C CA . ASN A 1 178 ? 8.756 -5.712 9.094 1.00 96.94 178 ASN A CA 1
ATOM 1427 C C . ASN A 1 178 ? 7.794 -4.780 9.840 1.00 96.94 178 ASN A C 1
ATOM 1429 O O . ASN A 1 178 ? 7.202 -5.180 10.840 1.00 96.94 178 ASN A O 1
ATOM 1433 N N . LEU A 1 179 ? 7.578 -3.559 9.338 1.00 96.25 179 LEU A N 1
ATOM 1434 C CA . LEU A 1 179 ? 6.643 -2.624 9.968 1.00 96.25 179 LEU A CA 1
ATOM 1435 C C . LEU A 1 179 ? 5.196 -3.117 9.888 1.00 96.25 179 LEU A C 1
ATOM 1437 O O . LEU A 1 179 ? 4.435 -2.921 10.836 1.00 96.25 179 LEU A O 1
ATOM 1441 N N . ASN A 1 180 ? 4.815 -3.796 8.804 1.00 96.56 180 ASN A N 1
ATOM 1442 C CA . ASN A 1 180 ? 3.499 -4.407 8.674 1.00 96.56 180 ASN A CA 1
ATOM 1443 C C . ASN A 1 180 ? 3.269 -5.473 9.758 1.00 96.56 180 ASN A C 1
ATOM 1445 O O . ASN A 1 180 ? 2.317 -5.353 10.525 1.00 96.56 180 ASN A O 1
ATOM 1449 N N . VAL A 1 181 ? 4.181 -6.443 9.878 1.00 96.50 181 VAL A N 1
ATOM 1450 C CA . VAL A 1 181 ? 4.094 -7.535 10.864 1.00 96.50 181 VAL A CA 1
ATOM 1451 C C . VAL A 1 181 ? 4.097 -6.998 12.295 1.00 96.50 181 VAL A C 1
ATOM 1453 O O . VAL A 1 181 ? 3.264 -7.401 13.104 1.00 96.50 181 VAL A O 1
ATOM 1456 N N . LEU A 1 182 ? 4.993 -6.058 12.611 1.00 96.06 182 LEU A N 1
ATOM 1457 C CA . LEU A 1 182 ? 5.080 -5.469 13.950 1.00 96.06 182 LEU A CA 1
ATOM 1458 C C . LEU A 1 182 ? 3.801 -4.713 14.328 1.00 96.06 182 LEU A C 1
ATOM 1460 O O . LEU A 1 182 ? 3.306 -4.856 15.446 1.00 96.06 182 LEU A O 1
ATOM 1464 N N . THR A 1 183 ? 3.251 -3.919 13.405 1.00 95.25 183 THR A N 1
ATOM 1465 C CA . THR A 1 183 ? 2.013 -3.171 13.667 1.00 95.25 183 THR A CA 1
ATOM 1466 C C . THR A 1 183 ? 0.799 -4.090 13.786 1.00 95.25 183 THR A C 1
ATOM 1468 O O . THR A 1 183 ? -0.030 -3.853 14.661 1.00 95.25 183 THR A O 1
ATOM 1471 N N . ASP A 1 184 ? 0.713 -5.158 12.987 1.00 95.62 184 ASP A N 1
ATOM 1472 C CA . ASP A 1 184 ? -0.366 -6.149 13.109 1.00 95.62 184 ASP A CA 1
ATOM 1473 C C . ASP A 1 184 ? -0.290 -6.913 14.428 1.00 95.62 184 ASP A C 1
ATOM 1475 O O . ASP A 1 184 ? -1.294 -7.014 15.130 1.00 95.62 184 ASP A O 1
ATOM 1479 N N . GLY A 1 185 ? 0.900 -7.382 14.815 1.00 94.75 185 GLY A N 1
ATOM 1480 C CA . GLY A 1 185 ? 1.101 -8.050 16.101 1.00 94.75 185 GLY A CA 1
ATOM 1481 C C . GLY A 1 185 ? 0.687 -7.167 17.281 1.00 94.75 185 GLY A C 1
ATOM 1482 O O . GLY A 1 185 ? -0.020 -7.618 18.181 1.00 94.75 185 GLY A O 1
ATOM 1483 N N . ALA A 1 186 ? 1.045 -5.881 17.242 1.00 93.56 186 ALA A N 1
ATOM 1484 C CA . ALA A 1 186 ? 0.651 -4.922 18.269 1.00 93.56 186 ALA A CA 1
ATOM 1485 C C . ALA A 1 186 ? -0.871 -4.668 18.297 1.00 93.56 186 ALA A C 1
ATOM 1487 O O . ALA A 1 186 ? -1.465 -4.545 19.367 1.00 93.56 186 ALA A O 1
ATOM 1488 N N . MET A 1 187 ? -1.532 -4.637 17.136 1.00 92.94 187 MET A N 1
ATOM 1489 C CA . MET A 1 187 ? -2.991 -4.491 17.051 1.00 92.94 187 MET A CA 1
ATOM 1490 C C . MET A 1 187 ? -3.738 -5.738 17.540 1.00 92.94 187 MET A C 1
ATOM 1492 O O . MET A 1 187 ? -4.756 -5.607 18.219 1.00 92.94 187 MET A O 1
ATOM 1496 N N . LEU A 1 188 ? -3.223 -6.938 17.257 1.00 92.25 188 LEU A N 1
ATOM 1497 C CA . LEU A 1 188 ? -3.782 -8.205 17.741 1.00 92.25 188 LEU A CA 1
ATOM 1498 C C . LEU A 1 188 ? -3.650 -8.375 19.261 1.00 92.25 188 LEU A C 1
ATOM 1500 O O . LEU A 1 188 ? -4.435 -9.106 19.860 1.00 92.25 188 LEU A O 1
ATOM 1504 N N . ALA A 1 189 ? -2.710 -7.674 19.900 1.00 90.00 189 ALA A N 1
ATOM 1505 C CA . ALA A 1 189 ? -2.563 -7.671 21.353 1.00 90.00 189 ALA A CA 1
ATOM 1506 C C . ALA A 1 189 ? -3.631 -6.829 22.081 1.00 90.00 189 ALA A C 1
ATOM 1508 O O . ALA A 1 189 ? -3.810 -6.991 23.283 1.00 90.00 189 ALA A O 1
ATOM 1509 N N . VAL A 1 190 ? -4.368 -5.952 21.384 1.00 89.69 190 VAL A N 1
ATOM 1510 C CA . VAL A 1 190 ? -5.413 -5.095 21.983 1.00 89.69 190 VAL A CA 1
ATOM 1511 C C . VAL A 1 190 ? -6.547 -5.885 22.660 1.00 89.69 190 VAL A C 1
ATOM 1513 O O . VAL A 1 190 ? -6.919 -5.507 23.769 1.00 89.69 190 VAL A O 1
ATOM 1516 N N . PRO A 1 191 ? -7.134 -6.937 22.050 1.00 83.00 191 PRO A N 1
ATOM 1517 C CA . PRO A 1 191 ? -8.199 -7.715 22.686 1.00 83.00 191 PRO A CA 1
ATOM 1518 C C . PRO A 1 191 ? -7.727 -8.682 23.782 1.00 83.00 191 PRO A C 1
ATOM 1520 O O . PRO A 1 191 ? -8.566 -9.149 24.542 1.00 83.00 191 PRO A O 1
ATOM 1523 N N . VAL A 1 192 ? -6.428 -8.983 23.900 1.00 81.75 192 VAL A N 1
ATOM 1524 C CA . VAL A 1 192 ? -5.923 -9.974 24.875 1.00 81.75 192 VAL A CA 1
ATOM 1525 C C . VAL A 1 192 ? -6.265 -9.610 26.330 1.00 81.75 192 VAL A C 1
ATOM 1527 O O . VAL A 1 192 ? -6.721 -10.492 27.043 1.00 81.75 192 VAL A O 1
ATOM 1530 N N . PRO A 1 193 ? -6.133 -8.349 26.786 1.00 70.94 193 PRO A N 1
ATOM 1531 C CA . PRO A 1 193 ? -6.515 -7.952 28.144 1.00 70.94 193 PRO A CA 1
ATOM 1532 C C . PRO A 1 193 ? -8.029 -7.791 28.359 1.00 70.94 193 PRO A C 1
ATOM 1534 O O . PRO A 1 193 ? -8.436 -7.395 29.449 1.00 70.94 193 PRO A O 1
ATOM 1537 N N . LEU A 1 194 ? -8.850 -7.974 27.316 1.00 71.25 194 LEU A N 1
ATOM 1538 C CA . LEU A 1 194 ? -10.316 -7.898 27.392 1.00 71.25 194 LEU A CA 1
ATOM 1539 C C . LEU A 1 194 ? -10.972 -9.276 27.570 1.00 71.25 194 LEU A C 1
ATOM 1541 O O . LEU A 1 194 ? -12.168 -9.325 27.859 1.00 71.25 194 LEU A O 1
ATOM 1545 N N . LEU A 1 195 ? -10.208 -10.353 27.353 1.00 65.25 195 LEU A N 1
ATOM 1546 C CA . LEU A 1 195 ? -10.571 -11.742 27.644 1.00 65.25 195 LEU A CA 1
ATOM 1547 C C . LEU A 1 195 ? -10.190 -12.089 29.087 1.00 65.25 195 LEU A C 1
ATOM 1549 O O . LEU A 1 195 ? -10.973 -12.833 29.714 1.00 65.25 195 LEU A O 1
#

InterPro domains:
  IPR049326 Rhodopsin domain, fungi [PF20684] (22-194)
  IPR052337 Satratoxin biosynthesis SC1 cluster protein 4-like [PTHR33048] (9-195)